Protein AF-F6ENW3-F1 (afdb_monomer_lite)

InterPro domains:
  IPR000792 Transcription regulator LuxR, C-terminal [PR00038] (127-141)
  IPR000792 Transcription regulator LuxR, C-terminal [PR00038] (141-157)
  IPR000792 Transcription regulator LuxR, C-terminal [PR00038] (157-169)
  IPR000792 Transcription regulator LuxR, C-terminal [PS00622] (141-168)
  IPR000792 Transcription regulator LuxR, C-terminal [SM00421] (124-186)
  IPR013249 RNA polymerase sigma factor 70, region 4 type 2 [PF08281] (126-168)
  IPR016032 Signal transduction response regulator, C-terminal effector [SSF46894] (118-169)
  IPR036388 Winged helix-like DNA-binding domain superfamily [G3DSA:1.10.10.10] (122-192)

Organism: Hoyosella subflava (strain DSM 45089 / JCM 17490 / NBRC 109087 / DQS3-9A1) (NCBI:txid443218)

Radius of gyration: 22.73 Å; chains: 1; bounding box: 49×65×61 Å

Foldseek 3Di:
DDDDPPPPQKAEEEEEEPPDPVLVVLCVLVVVLVHNYDYDDLPPPDDQHQEYEYEDPDDDVRLVSCVSVPDPDHAYEYEDDDDPSNCVSCVRYHYHHPPDDSVVVQVVVCVRRNRISGLPVLPLFDQDPLLLQLLLCVLVPDDLVVSCVVVVHDSVVSVVSPVVNCVRCVVSVQDCPDSVSSNVSCCVVVSDDDPVPPDPDDD

Sequence (203 aa):
MRLVEAAAVGKWIGIVGRGDFLDDALAALLRERGYRAAQVGAGNGSSTFDLVIYRTVGAGRDADRFRVLAPRDAPVVVLGARDPEMATAVPDAAWLHYAIDTKTVVSTVERLIGPADDGFARPAPQLSAREKDAVIAYTMGMTVREVAAELGVAPTTVSTHLDRARAKYISAGRAAEGKVGLLRCALEDGLIPCPCRNHWSSV

Secondary structure (DSSP, 8-state):
-PPP-----S-EEEEES-SSHHHHHHHHHHHHTT-EEEE--TT-TT---SEEEEEP-SSSSHHHHHHHH--SSS-EEEES---HHHHHH-TT-EEE-TT--HHHHHHHHHHHH-S-SSTTS-------HHHHHHHHHHHTT--HHHHHHHHTS-HHHHHHHHHHHHHHHHHTT----HHHHHHHHHHHTTSS--TTTSSSS--

Structure (mmCIF, N/CA/C/O backbone):
data_AF-F6ENW3-F1
#
_entry.id   AF-F6ENW3-F1
#
loop_
_atom_site.group_PDB
_atom_site.id
_atom_site.type_symbol
_atom_site.label_atom_id
_atom_site.label_alt_id
_atom_site.label_comp_id
_atom_site.label_asym_id
_atom_site.label_entity_id
_atom_site.label_seq_id
_atom_site.pdbx_PDB_ins_code
_atom_site.Cartn_x
_atom_site.Cartn_y
_atom_site.Cartn_z
_atom_site.occupancy
_atom_site.B_iso_or_equiv
_atom_site.auth_seq_id
_atom_site.auth_comp_id
_atom_site.auth_asym_id
_atom_site.auth_atom_id
_atom_site.pdbx_PDB_model_num
ATOM 1 N N . MET A 1 1 ? 5.581 -40.825 -1.499 1.00 32.16 1 MET A N 1
ATOM 2 C CA . MET A 1 1 ? 5.550 -39.575 -0.713 1.00 32.16 1 MET A CA 1
ATOM 3 C C . MET A 1 1 ? 6.250 -38.492 -1.533 1.00 32.16 1 MET A C 1
ATOM 5 O O . MET A 1 1 ? 7.457 -38.339 -1.425 1.00 32.16 1 MET A O 1
ATOM 9 N N . ARG A 1 2 ? 5.533 -37.861 -2.477 1.00 27.30 2 ARG A N 1
ATOM 10 C CA . ARG A 1 2 ? 6.066 -36.780 -3.326 1.00 27.30 2 ARG A CA 1
ATOM 11 C C . ARG A 1 2 ? 5.703 -35.456 -2.662 1.00 27.30 2 ARG A C 1
ATOM 13 O O . ARG A 1 2 ? 4.522 -35.191 -2.462 1.00 27.30 2 ARG A O 1
ATOM 20 N N . LEU A 1 3 ? 6.724 -34.698 -2.275 1.00 29.69 3 LEU A N 1
ATOM 21 C CA . LEU A 1 3 ? 6.595 -33.318 -1.823 1.00 29.69 3 LEU A CA 1
ATOM 22 C C . LEU A 1 3 ? 5.942 -32.510 -2.947 1.00 29.69 3 LEU A C 1
ATOM 24 O O . LEU A 1 3 ? 6.433 -32.506 -4.073 1.00 29.69 3 LEU A O 1
ATOM 28 N N . VAL A 1 4 ? 4.805 -31.897 -2.633 1.00 34.00 4 VAL A N 1
ATOM 29 C CA . VAL A 1 4 ? 4.150 -30.909 -3.484 1.00 34.00 4 VAL A CA 1
ATOM 30 C C . VAL A 1 4 ? 5.087 -29.709 -3.557 1.00 34.00 4 VAL A C 1
ATOM 32 O O . VAL A 1 4 ? 5.427 -29.114 -2.536 1.00 34.00 4 VAL A O 1
ATOM 35 N N . GLU A 1 5 ? 5.546 -29.422 -4.768 1.00 30.62 5 GLU A N 1
ATOM 36 C CA . GLU A 1 5 ? 6.309 -28.239 -5.145 1.00 30.62 5 GLU A CA 1
ATOM 37 C C . GLU A 1 5 ? 5.503 -27.000 -4.736 1.00 30.62 5 GLU A C 1
ATOM 39 O O . GLU A 1 5 ? 4.456 -26.694 -5.308 1.00 30.62 5 GLU A O 1
ATOM 44 N N . ALA A 1 6 ? 5.948 -26.322 -3.680 1.00 30.27 6 ALA A N 1
ATOM 45 C CA . ALA A 1 6 ? 5.424 -25.021 -3.312 1.00 30.27 6 ALA A CA 1
ATOM 46 C C . ALA A 1 6 ? 5.827 -24.039 -4.418 1.00 30.27 6 ALA A C 1
ATOM 48 O O . ALA A 1 6 ? 6.954 -23.544 -4.428 1.00 30.27 6 ALA A O 1
ATOM 49 N N . ALA A 1 7 ? 4.925 -23.803 -5.374 1.00 34.12 7 ALA A N 1
ATOM 50 C CA . ALA A 1 7 ? 5.052 -22.723 -6.342 1.00 34.12 7 ALA A CA 1
ATOM 51 C C . ALA A 1 7 ? 5.429 -21.443 -5.584 1.00 34.12 7 ALA A C 1
ATOM 53 O O . ALA A 1 7 ? 4.763 -21.060 -4.620 1.00 34.12 7 ALA A O 1
ATOM 54 N N . ALA A 1 8 ? 6.558 -20.847 -5.957 1.00 41.94 8 ALA A N 1
ATOM 55 C CA . ALA A 1 8 ? 7.145 -19.708 -5.274 1.00 41.94 8 ALA A CA 1
ATOM 56 C C . ALA A 1 8 ? 6.199 -18.499 -5.349 1.00 41.94 8 ALA A C 1
ATOM 58 O O . ALA A 1 8 ? 6.190 -17.773 -6.334 1.00 41.94 8 ALA A O 1
ATOM 59 N N . VAL A 1 9 ? 5.390 -18.291 -4.308 1.00 53.19 9 VAL A N 1
ATOM 60 C CA . VAL A 1 9 ? 4.469 -17.152 -4.220 1.00 53.19 9 VAL A CA 1
ATOM 61 C C . VAL A 1 9 ? 5.293 -15.867 -4.049 1.00 53.19 9 VAL A C 1
ATOM 63 O O . VAL A 1 9 ? 6.052 -15.722 -3.078 1.00 53.19 9 VAL A O 1
ATOM 66 N N . GLY A 1 10 ? 5.201 -14.966 -5.028 1.00 63.00 10 GLY A N 1
ATOM 67 C CA . GLY A 1 10 ? 5.836 -13.648 -5.017 1.00 63.00 10 GLY A CA 1
ATOM 68 C C . GLY A 1 10 ? 6.326 -13.207 -6.397 1.00 63.00 10 GLY A C 1
ATOM 69 O O . GLY A 1 10 ? 7.047 -13.953 -7.055 1.00 63.00 10 GLY A O 1
ATOM 70 N N . LYS A 1 11 ? 5.992 -11.971 -6.786 1.00 78.00 11 LYS A N 1
ATOM 71 C CA . LYS A 1 11 ? 6.385 -11.384 -8.076 1.00 78.00 11 LYS A CA 1
ATOM 72 C C . LYS A 1 11 ? 7.883 -11.085 -8.133 1.00 78.00 11 LYS A C 1
ATOM 74 O O . LYS A 1 11 ? 8.407 -10.357 -7.280 1.00 78.00 11 LYS A O 1
ATOM 79 N N . TRP A 1 12 ? 8.564 -11.629 -9.133 1.00 82.75 12 TRP A N 1
ATOM 80 C CA . TRP A 1 12 ? 9.990 -11.460 -9.380 1.00 82.75 12 TRP A CA 1
ATOM 81 C C . TRP A 1 12 ? 10.265 -10.298 -10.325 1.00 82.75 12 TRP A C 1
ATOM 83 O O . TRP A 1 12 ? 9.739 -10.235 -11.435 1.00 82.75 12 TRP A O 1
ATOM 93 N N . ILE A 1 13 ? 11.159 -9.406 -9.899 1.00 86.25 13 ILE A N 1
ATOM 94 C CA . ILE A 1 13 ? 11.631 -8.284 -10.706 1.00 86.25 13 ILE A CA 1
ATOM 95 C C . ILE A 1 13 ? 13.114 -8.465 -11.024 1.00 86.25 13 ILE A C 1
ATOM 97 O O . ILE A 1 13 ? 13.960 -8.525 -10.128 1.00 86.25 13 ILE A O 1
ATOM 101 N N . GLY A 1 14 ? 13.438 -8.520 -12.311 1.00 86.25 14 GLY A N 1
ATOM 102 C CA . GLY A 1 14 ? 14.816 -8.522 -12.789 1.00 86.25 14 GLY A CA 1
ATOM 103 C C . GLY A 1 14 ? 15.312 -7.097 -13.009 1.00 86.25 14 GLY A C 1
ATOM 104 O O . GLY A 1 14 ? 14.652 -6.318 -13.686 1.00 86.25 14 GLY A O 1
ATOM 105 N N . ILE A 1 15 ? 16.473 -6.740 -12.467 1.00 86.31 15 ILE A N 1
ATOM 106 C CA . ILE A 1 15 ? 17.117 -5.445 -12.723 1.00 86.31 15 ILE A CA 1
ATOM 107 C C . ILE A 1 15 ? 18.336 -5.675 -13.609 1.00 86.31 15 ILE A C 1
ATOM 109 O O . ILE A 1 15 ? 19.282 -6.359 -13.219 1.00 86.31 15 ILE A O 1
ATOM 113 N N . VAL A 1 16 ? 18.317 -5.093 -14.802 1.00 83.75 16 VAL A N 1
ATOM 114 C CA . VAL A 1 16 ? 19.412 -5.135 -15.769 1.00 83.75 16 VAL A CA 1
ATOM 115 C C . VAL A 1 16 ? 20.049 -3.752 -15.817 1.00 83.75 16 VAL A C 1
ATOM 117 O O . VAL A 1 16 ? 19.421 -2.790 -16.247 1.00 83.75 16 VAL A O 1
ATOM 120 N N . GLY A 1 17 ? 21.298 -3.645 -15.374 1.00 80.38 17 GLY A N 1
ATOM 121 C CA . GLY A 1 17 ? 22.019 -2.375 -15.302 1.00 80.38 17 GLY A CA 1
ATOM 122 C C . GLY A 1 17 ? 23.535 -2.569 -15.310 1.00 80.38 17 GLY A C 1
ATOM 123 O O . GLY A 1 17 ? 24.050 -3.533 -15.881 1.00 80.38 17 GLY A O 1
ATOM 124 N N . ARG A 1 18 ? 24.271 -1.645 -14.684 1.00 76.69 18 ARG A N 1
ATOM 125 C CA . ARG A 1 18 ? 25.737 -1.723 -14.539 1.00 76.69 18 ARG A CA 1
ATOM 126 C C . ARG A 1 18 ? 26.192 -2.609 -13.376 1.00 76.69 18 ARG A C 1
ATOM 128 O O . ARG A 1 18 ? 27.381 -2.906 -13.307 1.00 76.69 18 ARG A O 1
ATOM 135 N N . GLY A 1 19 ? 25.290 -3.001 -12.481 1.00 75.69 19 GLY A N 1
ATOM 136 C CA . GLY A 1 19 ? 25.642 -3.595 -11.194 1.00 75.69 19 GLY A CA 1
ATOM 137 C C . GLY A 1 19 ? 26.274 -2.578 -10.242 1.00 75.69 19 GLY A C 1
ATOM 138 O O . GLY A 1 19 ? 27.165 -2.926 -9.475 1.00 75.69 19 GLY A O 1
ATOM 139 N N . ASP A 1 20 ? 25.885 -1.304 -10.352 1.00 80.88 20 ASP A N 1
ATOM 140 C CA . ASP A 1 20 ? 26.372 -0.238 -9.470 1.00 80.88 20 ASP A CA 1
ATOM 141 C C . ASP A 1 20 ? 25.383 0.039 -8.323 1.00 80.88 20 ASP A C 1
ATOM 143 O O . ASP A 1 20 ? 24.307 -0.557 -8.236 1.00 80.88 20 ASP A O 1
ATOM 147 N N . PHE A 1 21 ? 25.738 0.987 -7.453 1.00 80.94 21 PHE A N 1
ATOM 148 C CA . PHE A 1 21 ? 24.923 1.381 -6.302 1.00 80.94 21 PHE A CA 1
ATOM 149 C C . PHE A 1 21 ? 23.458 1.703 -6.647 1.00 80.94 21 PHE A C 1
ATOM 151 O O . PHE A 1 21 ? 22.575 1.465 -5.827 1.00 80.94 21 PHE A O 1
ATOM 158 N N . LEU A 1 22 ? 23.168 2.237 -7.839 1.00 80.56 22 LEU A N 1
ATOM 159 C CA . LEU A 1 22 ? 21.796 2.586 -8.216 1.00 80.56 22 LEU A CA 1
ATOM 160 C C . LEU A 1 22 ? 20.949 1.341 -8.479 1.00 80.56 22 LEU A C 1
ATOM 162 O O . LEU A 1 22 ? 19.766 1.336 -8.148 1.00 80.56 22 LEU A O 1
ATOM 166 N N . ASP A 1 23 ? 21.548 0.284 -9.025 1.00 82.88 23 ASP A N 1
ATOM 167 C CA . ASP A 1 23 ? 20.858 -0.991 -9.224 1.00 82.88 23 ASP A CA 1
ATOM 168 C C . ASP A 1 23 ? 20.582 -1.677 -7.879 1.00 82.88 23 ASP A C 1
ATOM 170 O O . ASP A 1 23 ? 19.509 -2.247 -7.681 1.00 82.88 23 ASP A O 1
ATOM 174 N N . ASP A 1 24 ? 21.515 -1.571 -6.928 1.00 82.31 24 ASP A N 1
ATOM 175 C CA . ASP A 1 24 ? 21.327 -2.070 -5.561 1.00 82.31 24 ASP A CA 1
ATOM 176 C C . ASP A 1 24 ? 20.255 -1.284 -4.801 1.00 82.31 24 ASP A C 1
ATOM 178 O O . ASP A 1 24 ? 19.391 -1.879 -4.154 1.00 82.31 24 ASP A O 1
ATOM 182 N N . ALA A 1 25 ? 20.263 0.046 -4.912 1.00 83.12 25 ALA A N 1
ATOM 183 C CA . ALA A 1 25 ? 19.254 0.910 -4.311 1.00 83.12 25 ALA A CA 1
ATOM 184 C C . ALA A 1 25 ? 17.860 0.639 -4.894 1.00 83.12 25 ALA A C 1
ATOM 186 O O . ALA A 1 25 ? 16.877 0.577 -4.156 1.00 83.12 25 ALA A O 1
ATOM 187 N N . LEU A 1 26 ? 17.771 0.412 -6.206 1.00 86.50 26 LEU A N 1
ATOM 188 C CA . LEU A 1 26 ? 16.531 0.039 -6.877 1.00 86.50 26 LEU A CA 1
ATOM 189 C C . LEU A 1 26 ? 16.031 -1.340 -6.422 1.00 86.50 26 LEU A C 1
ATOM 191 O O . LEU A 1 26 ? 14.843 -1.506 -6.144 1.00 86.50 26 LEU A O 1
ATOM 195 N N . ALA A 1 27 ? 16.928 -2.321 -6.291 1.00 85.50 27 ALA A N 1
ATOM 196 C CA . ALA A 1 27 ? 16.580 -3.637 -5.763 1.00 85.50 27 ALA A CA 1
ATOM 197 C C . ALA A 1 27 ? 16.079 -3.544 -4.317 1.00 85.50 27 ALA A C 1
ATOM 199 O O . ALA A 1 27 ? 15.073 -4.162 -3.972 1.00 85.50 27 ALA A O 1
ATOM 200 N N . ALA A 1 28 ? 16.755 -2.758 -3.477 1.00 82.94 28 ALA A N 1
ATOM 201 C CA . ALA A 1 28 ? 16.371 -2.536 -2.088 1.00 82.94 28 ALA A CA 1
ATOM 202 C C . ALA A 1 28 ? 14.999 -1.861 -1.980 1.00 82.94 28 ALA A C 1
ATOM 204 O O . ALA A 1 28 ? 14.152 -2.339 -1.230 1.00 82.94 28 ALA A O 1
ATOM 205 N N . LEU A 1 29 ? 14.749 -0.828 -2.788 1.00 85.06 29 LEU A N 1
ATOM 206 C CA . LEU A 1 29 ? 13.461 -0.143 -2.854 1.00 85.06 29 LEU A CA 1
ATOM 207 C C . LEU A 1 29 ? 12.317 -1.108 -3.174 1.00 85.06 29 LEU A C 1
ATOM 209 O O . LEU A 1 29 ? 11.281 -1.103 -2.516 1.00 85.06 29 LEU A O 1
ATOM 213 N N . LEU A 1 30 ? 12.485 -1.939 -4.199 1.00 85.94 30 LEU A N 1
ATOM 214 C CA . LEU A 1 30 ? 11.434 -2.860 -4.624 1.00 85.94 30 LEU A CA 1
ATOM 215 C C . LEU A 1 30 ? 11.213 -3.974 -3.597 1.00 85.94 30 LEU A C 1
ATOM 217 O O . LEU A 1 30 ? 10.073 -4.363 -3.362 1.00 85.94 30 LEU A O 1
ATOM 221 N N . ARG A 1 31 ? 12.273 -4.427 -2.919 1.00 82.44 31 ARG A N 1
ATOM 222 C CA . ARG A 1 31 ? 12.164 -5.365 -1.789 1.00 82.44 31 ARG A CA 1
ATOM 223 C C . ARG A 1 31 ? 11.481 -4.751 -0.573 1.00 82.44 31 ARG A C 1
ATOM 225 O O . ARG A 1 31 ? 10.755 -5.456 0.117 1.00 82.44 31 ARG A O 1
ATOM 232 N N . GLU A 1 32 ? 11.670 -3.458 -0.313 1.00 79.00 32 GLU A N 1
ATOM 233 C CA . GLU A 1 32 ? 10.931 -2.734 0.731 1.00 79.00 32 GLU A CA 1
ATOM 234 C C . GLU A 1 32 ? 9.426 -2.690 0.421 1.00 79.00 32 GLU A C 1
ATOM 236 O O . GLU A 1 32 ? 8.597 -2.735 1.326 1.00 79.00 32 GLU A O 1
ATOM 241 N N . ARG A 1 33 ? 9.069 -2.682 -0.867 1.00 76.88 33 ARG A N 1
ATOM 242 C CA . ARG A 1 33 ? 7.693 -2.834 -1.370 1.00 76.88 33 ARG A CA 1
ATOM 243 C C . ARG A 1 33 ? 7.267 -4.299 -1.557 1.00 76.88 33 ARG A C 1
ATOM 245 O O . ARG A 1 33 ? 6.294 -4.539 -2.253 1.00 76.88 33 ARG A O 1
ATOM 252 N N . GLY A 1 34 ? 8.058 -5.228 -1.012 1.00 75.25 34 GLY A N 1
ATOM 253 C CA . GLY A 1 34 ? 7.897 -6.686 -0.996 1.00 75.25 34 GLY A CA 1
ATOM 254 C C . GLY A 1 34 ? 7.939 -7.415 -2.338 1.00 75.25 34 GLY A C 1
ATOM 255 O O . GLY A 1 34 ? 7.697 -8.622 -2.394 1.00 75.25 34 GLY A O 1
ATOM 256 N N . TYR A 1 35 ? 8.366 -6.757 -3.414 1.00 81.75 35 TYR A N 1
ATOM 257 C CA . TYR A 1 35 ? 8.740 -7.461 -4.638 1.00 81.75 35 TYR A CA 1
ATOM 258 C C . TYR A 1 35 ? 10.042 -8.248 -4.445 1.00 81.75 35 TYR A C 1
ATOM 260 O O . TYR A 1 35 ? 10.973 -7.820 -3.755 1.00 81.75 35 TYR A O 1
ATOM 268 N N . ARG A 1 36 ? 10.174 -9.384 -5.135 1.00 82.75 36 ARG A N 1
ATOM 269 C CA . ARG A 1 36 ? 11.434 -10.135 -5.186 1.00 82.75 36 ARG A CA 1
ATOM 270 C C . ARG A 1 36 ? 12.328 -9.560 -6.279 1.00 82.75 36 ARG A C 1
ATOM 272 O O . ARG A 1 36 ? 12.343 -10.054 -7.400 1.00 82.75 36 ARG A O 1
ATOM 279 N N . ALA A 1 37 ? 13.062 -8.497 -5.961 1.00 85.75 37 ALA A N 1
ATOM 280 C CA . ALA A 1 37 ? 13.949 -7.843 -6.922 1.00 85.75 37 ALA A CA 1
ATOM 281 C C . ALA A 1 37 ? 15.392 -8.370 -6.849 1.00 85.75 37 ALA A C 1
ATOM 283 O O . ALA A 1 37 ? 15.950 -8.503 -5.755 1.00 85.75 37 ALA A O 1
ATOM 284 N N . ALA A 1 38 ? 16.028 -8.641 -7.989 1.00 82.62 38 ALA A N 1
ATOM 285 C CA . ALA A 1 38 ? 17.435 -9.042 -8.062 1.00 82.62 38 ALA A CA 1
ATOM 286 C C . ALA A 1 38 ? 18.113 -8.533 -9.340 1.00 82.62 38 ALA A C 1
ATOM 288 O O . ALA A 1 38 ? 17.470 -8.388 -10.378 1.00 82.62 38 ALA A O 1
ATOM 289 N N . GLN A 1 39 ? 19.424 -8.294 -9.265 1.00 79.12 39 GLN A N 1
ATOM 290 C CA . GLN A 1 39 ? 20.217 -7.981 -10.450 1.00 79.12 39 GLN A CA 1
ATOM 291 C C . GLN A 1 39 ? 20.334 -9.209 -11.359 1.00 79.12 39 GLN A C 1
ATOM 293 O O . GLN A 1 39 ? 20.576 -10.326 -10.893 1.00 79.12 39 GLN A O 1
ATOM 298 N N . VAL A 1 40 ? 20.193 -8.991 -12.663 1.00 76.50 40 VAL A N 1
ATOM 299 C CA . VAL A 1 40 ? 20.294 -10.030 -13.688 1.00 76.50 40 VAL A CA 1
ATOM 300 C C . VAL A 1 40 ? 21.609 -9.855 -14.439 1.00 76.50 40 VAL A C 1
ATOM 302 O O . VAL A 1 40 ? 21.803 -8.889 -15.175 1.00 76.50 40 VAL A O 1
ATOM 305 N N . GLY A 1 41 ? 22.530 -10.799 -14.239 1.00 63.69 41 GLY A N 1
ATOM 306 C CA . GLY A 1 41 ? 23.758 -10.908 -15.026 1.00 63.69 41 GLY A CA 1
ATOM 307 C C . GLY A 1 41 ? 23.546 -11.702 -16.319 1.00 63.69 41 GLY A C 1
ATOM 308 O O . GLY A 1 41 ? 22.620 -12.505 -16.414 1.00 63.69 41 GLY A O 1
ATOM 309 N N . ALA A 1 42 ? 24.463 -11.544 -17.280 1.00 49.81 42 ALA A N 1
ATOM 310 C CA . ALA A 1 42 ? 24.483 -12.200 -18.602 1.00 49.81 42 ALA A CA 1
ATOM 311 C C . ALA A 1 42 ? 24.572 -13.748 -18.600 1.00 49.81 42 ALA A C 1
ATOM 313 O O . ALA A 1 42 ? 24.831 -14.343 -19.640 1.00 49.81 42 ALA A O 1
ATOM 314 N N . GLY A 1 43 ? 24.364 -14.408 -17.458 1.00 43.00 43 GLY A N 1
ATOM 315 C CA . GLY A 1 43 ? 24.437 -15.864 -17.305 1.00 43.00 43 GLY A CA 1
ATOM 316 C C . GLY A 1 43 ? 23.280 -16.505 -16.533 1.00 43.00 43 GLY A C 1
ATOM 317 O O . GLY A 1 43 ? 23.236 -17.727 -16.444 1.00 43.00 43 GLY A O 1
ATOM 318 N N . ASN A 1 44 ? 22.322 -15.733 -16.004 1.00 47.09 44 ASN A N 1
ATOM 319 C CA . ASN A 1 44 ? 21.198 -16.283 -15.233 1.00 47.09 44 ASN A CA 1
ATOM 320 C C . ASN A 1 44 ? 19.950 -16.429 -16.115 1.00 47.09 44 ASN A C 1
ATOM 322 O O . ASN A 1 44 ? 18.950 -15.740 -15.936 1.00 47.09 44 ASN A O 1
ATOM 326 N N . GLY A 1 45 ? 20.028 -17.320 -17.102 1.00 44.12 45 GLY A N 1
ATOM 327 C CA . GLY A 1 45 ? 19.003 -17.521 -18.131 1.00 44.12 45 GLY A CA 1
ATOM 328 C C . GLY A 1 45 ? 17.793 -18.378 -17.738 1.00 44.12 45 GLY A C 1
ATOM 329 O O . GLY A 1 45 ? 17.280 -19.077 -18.602 1.00 44.12 45 GLY A O 1
ATOM 330 N N . SER A 1 46 ? 17.332 -18.395 -16.481 1.00 43.44 46 SER A N 1
ATOM 331 C CA . SER A 1 46 ? 16.176 -19.247 -16.121 1.00 43.44 46 SER A CA 1
ATOM 332 C C . SER A 1 46 ? 15.345 -18.778 -14.921 1.00 43.44 46 SER A C 1
ATOM 334 O O . SER A 1 46 ? 14.725 -19.598 -14.244 1.00 43.44 46 SER A O 1
ATOM 336 N N . SER A 1 47 ? 15.298 -17.477 -14.644 1.00 53.09 47 SER A N 1
ATOM 337 C CA . SER A 1 47 ? 14.301 -16.940 -13.713 1.00 53.09 47 SER A CA 1
ATOM 338 C C . SER A 1 47 ? 13.162 -16.346 -14.533 1.00 53.09 47 SER A C 1
ATOM 340 O O . SER A 1 47 ? 13.373 -15.376 -15.257 1.00 53.09 47 SER A O 1
ATOM 342 N N . THR A 1 48 ? 11.968 -16.931 -14.461 1.00 64.94 48 THR A N 1
ATOM 343 C CA . THR A 1 48 ? 10.757 -16.307 -15.003 1.00 64.94 48 THR A CA 1
ATOM 344 C C . THR A 1 48 ? 10.520 -15.023 -14.211 1.00 64.94 48 THR A C 1
ATOM 346 O O . THR A 1 48 ? 10.214 -15.082 -13.022 1.00 64.94 48 THR A O 1
ATOM 349 N N . PHE A 1 49 ? 10.768 -13.867 -14.825 1.00 74.56 49 PHE A N 1
ATOM 350 C CA . PHE A 1 49 ? 10.512 -12.569 -14.206 1.00 74.56 49 PHE A CA 1
ATOM 351 C C . PHE A 1 49 ? 9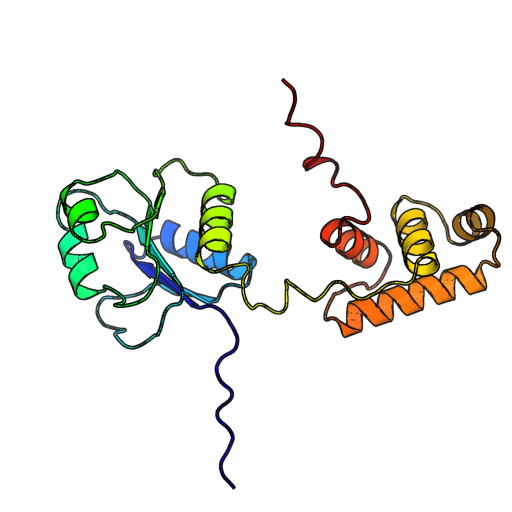.105 -12.107 -14.567 1.00 74.56 49 PHE A C 1
ATOM 353 O O . PHE A 1 49 ? 8.707 -12.212 -15.723 1.00 74.56 49 PHE A O 1
ATOM 360 N N . ASP A 1 50 ? 8.389 -11.546 -13.598 1.00 75.25 50 ASP A N 1
ATOM 361 C CA . ASP A 1 50 ? 7.104 -10.887 -13.831 1.00 75.25 50 ASP A CA 1
ATOM 362 C C . ASP A 1 50 ? 7.303 -9.487 -14.418 1.00 75.25 50 ASP A C 1
ATOM 364 O O . ASP A 1 50 ? 6.441 -8.984 -15.126 1.00 75.25 50 ASP A O 1
ATOM 368 N N . LEU A 1 51 ? 8.445 -8.847 -14.143 1.00 83.56 51 LEU A N 1
ATOM 369 C CA . LEU A 1 51 ? 8.827 -7.559 -14.721 1.00 83.56 51 LEU A CA 1
ATOM 370 C C . LEU A 1 51 ? 10.344 -7.433 -14.802 1.00 83.56 51 LEU A C 1
ATOM 372 O O . LEU A 1 51 ? 11.068 -7.914 -13.928 1.00 83.56 51 LEU A O 1
ATOM 376 N N . VAL A 1 52 ? 10.834 -6.730 -15.820 1.00 85.75 52 VAL A N 1
ATOM 377 C CA . VAL A 1 52 ? 12.252 -6.375 -15.917 1.00 85.75 52 VAL A CA 1
ATOM 378 C C . VAL A 1 52 ? 12.440 -4.874 -16.005 1.00 85.75 52 VAL A C 1
ATOM 380 O O . VAL A 1 52 ? 11.830 -4.199 -16.827 1.00 85.75 52 VAL A O 1
ATOM 383 N N . ILE A 1 53 ? 13.319 -4.351 -15.156 1.00 87.06 53 ILE A N 1
ATOM 384 C CA . ILE A 1 53 ? 13.762 -2.966 -15.201 1.00 87.06 53 ILE A CA 1
ATOM 385 C C . ILE A 1 53 ? 15.134 -2.923 -15.856 1.00 87.06 53 ILE A C 1
ATOM 387 O O . ILE A 1 53 ? 16.108 -3.438 -15.313 1.00 87.06 53 ILE A O 1
ATOM 391 N N . TYR A 1 54 ? 15.210 -2.289 -17.017 1.00 86.12 54 TYR A N 1
ATOM 392 C CA . TYR A 1 54 ? 16.444 -2.053 -17.745 1.00 86.12 54 TYR A CA 1
ATOM 393 C C . TYR A 1 54 ? 16.916 -0.619 -17.513 1.00 86.12 54 TYR A C 1
ATOM 395 O O . TYR A 1 54 ? 16.237 0.332 -17.897 1.00 86.12 54 TYR A O 1
ATOM 403 N N . ARG A 1 55 ? 18.089 -0.429 -16.916 1.00 85.00 55 ARG A N 1
ATOM 404 C CA . ARG A 1 55 ? 18.710 0.889 -16.779 1.00 85.00 55 ARG A CA 1
ATOM 405 C C . ARG A 1 55 ? 19.669 1.129 -17.937 1.00 85.00 55 ARG A C 1
ATOM 407 O O . ARG A 1 55 ? 20.667 0.425 -18.077 1.00 85.00 55 ARG A O 1
ATOM 414 N N . THR A 1 56 ? 19.374 2.141 -18.754 1.00 76.81 56 THR A N 1
ATOM 415 C CA . THR A 1 56 ? 20.209 2.474 -19.913 1.00 76.81 56 THR A CA 1
ATOM 416 C C . THR A 1 56 ? 21.552 3.003 -19.456 1.00 76.81 56 THR A C 1
ATOM 418 O O . THR A 1 56 ? 21.644 3.846 -18.559 1.00 76.81 56 THR A O 1
ATOM 421 N N . VAL A 1 57 ? 22.589 2.537 -20.125 1.00 68.69 57 VAL A N 1
ATOM 422 C CA . VAL A 1 57 ? 23.977 2.825 -19.809 1.00 68.69 57 VAL A CA 1
ATOM 423 C C . VAL A 1 57 ? 24.510 3.956 -20.697 1.00 68.69 57 VAL A C 1
ATOM 425 O O . VAL A 1 57 ? 25.495 4.603 -20.328 1.00 68.69 57 VAL A O 1
ATOM 428 N N . GLY A 1 58 ? 23.827 4.229 -21.814 1.00 60.19 58 GLY A N 1
ATOM 429 C CA . GLY A 1 58 ? 24.177 5.238 -22.805 1.00 60.19 58 GLY A CA 1
ATOM 430 C C . GLY A 1 58 ? 25.164 4.708 -23.850 1.00 60.19 58 GLY A C 1
ATOM 431 O O . GLY A 1 58 ? 26.143 4.038 -23.513 1.00 60.19 58 GLY A O 1
ATOM 432 N N . ALA A 1 59 ? 24.903 5.077 -25.111 1.00 52.88 59 ALA A N 1
ATOM 433 C CA . ALA A 1 59 ? 25.658 4.784 -26.336 1.00 52.88 59 ALA A CA 1
ATOM 434 C C . ALA A 1 59 ? 25.615 3.320 -26.827 1.00 52.88 59 ALA A C 1
ATOM 436 O O . ALA A 1 59 ? 26.563 2.562 -26.610 1.00 52.88 59 ALA A O 1
ATOM 437 N N . GLY A 1 60 ? 24.529 2.946 -27.524 1.00 56.50 60 GLY A N 1
ATOM 438 C CA . GLY A 1 60 ? 24.467 1.878 -28.548 1.00 56.50 60 GLY A CA 1
ATOM 439 C C . GLY A 1 60 ? 24.721 0.430 -28.104 1.00 56.50 60 GLY A C 1
ATOM 440 O O . GLY A 1 60 ? 24.488 -0.504 -28.857 1.00 56.50 60 GLY A O 1
ATOM 441 N N . ARG A 1 61 ? 25.186 0.200 -26.873 1.00 61.50 61 ARG A N 1
ATOM 442 C CA . ARG A 1 61 ? 25.426 -1.143 -26.311 1.00 61.50 61 ARG A CA 1
ATOM 443 C C . ARG A 1 61 ? 24.229 -1.696 -25.545 1.00 61.50 61 ARG A C 1
ATOM 445 O O . ARG A 1 61 ? 24.280 -2.829 -25.076 1.00 61.50 61 ARG A O 1
ATOM 452 N N . ASP A 1 62 ? 23.180 -0.895 -25.392 1.00 65.56 62 ASP A N 1
ATOM 453 C CA . ASP A 1 62 ? 22.022 -1.242 -24.576 1.00 65.56 62 ASP A CA 1
ATOM 454 C C . ASP A 1 62 ? 21.079 -2.220 -25.290 1.00 65.56 62 ASP A C 1
ATOM 456 O O . ASP A 1 62 ? 20.632 -3.193 -24.686 1.00 65.56 62 ASP A O 1
ATOM 460 N N . ALA A 1 63 ? 20.865 -2.039 -26.597 1.00 61.16 63 ALA A N 1
ATOM 461 C CA . ALA A 1 63 ? 19.997 -2.911 -27.387 1.00 61.16 63 ALA A CA 1
ATOM 462 C C . ALA A 1 63 ? 20.539 -4.349 -27.490 1.00 61.16 63 ALA A C 1
ATOM 464 O O . ALA A 1 63 ? 19.781 -5.308 -27.352 1.00 61.16 63 ALA A O 1
ATOM 465 N N . ASP A 1 64 ? 21.851 -4.521 -27.675 1.00 66.31 64 ASP A N 1
ATOM 466 C CA . ASP A 1 64 ? 22.460 -5.854 -27.764 1.00 66.31 64 ASP A CA 1
ATOM 467 C C . ASP A 1 64 ? 22.482 -6.573 -26.412 1.00 66.31 64 ASP A C 1
ATOM 469 O O . ASP A 1 64 ? 22.184 -7.766 -26.339 1.00 66.31 64 ASP A O 1
ATOM 473 N N . ARG A 1 65 ? 22.749 -5.849 -25.315 1.00 66.00 65 ARG A N 1
ATOM 474 C CA . ARG A 1 65 ? 22.654 -6.411 -23.957 1.00 66.00 65 ARG A CA 1
ATOM 475 C C . ARG A 1 65 ? 21.224 -6.796 -23.614 1.00 66.00 65 ARG A C 1
ATOM 477 O O . ARG A 1 65 ? 21.023 -7.855 -23.027 1.00 66.00 65 ARG A O 1
ATOM 484 N N . PHE A 1 66 ? 20.248 -5.982 -24.014 1.00 65.88 66 PHE A N 1
ATOM 485 C CA . PHE A 1 66 ? 18.843 -6.331 -23.870 1.00 65.88 66 PHE A CA 1
ATOM 486 C C . PHE A 1 66 ? 18.502 -7.595 -24.657 1.00 65.88 66 PHE A C 1
ATOM 488 O O . PHE A 1 66 ? 17.964 -8.516 -24.068 1.00 65.88 66 PHE A O 1
ATOM 495 N N . ARG A 1 67 ? 18.865 -7.706 -25.942 1.00 65.81 67 ARG A N 1
ATOM 496 C CA . ARG A 1 67 ? 18.568 -8.900 -26.762 1.00 65.81 67 ARG A CA 1
ATOM 497 C C . ARG A 1 67 ? 19.116 -10.197 -26.166 1.00 65.81 67 ARG A C 1
ATOM 499 O O . ARG A 1 67 ? 18.469 -11.232 -26.281 1.00 65.81 67 ARG A O 1
ATOM 506 N N . VAL A 1 68 ? 20.285 -10.140 -25.528 1.00 60.75 68 VAL A N 1
ATOM 507 C CA . VAL A 1 68 ? 20.899 -11.289 -24.840 1.00 60.75 68 VAL A CA 1
ATOM 508 C C . VAL A 1 68 ? 20.165 -11.641 -23.539 1.00 60.75 68 VAL A C 1
ATOM 510 O O . VAL A 1 68 ? 20.108 -12.807 -23.163 1.00 60.75 68 VAL A O 1
ATOM 513 N N . LEU A 1 69 ? 19.601 -10.644 -22.856 1.00 59.81 69 LEU A N 1
ATOM 514 C CA . LEU A 1 69 ? 18.954 -10.770 -21.545 1.00 59.81 69 LEU A CA 1
ATOM 515 C C . LEU A 1 69 ? 17.418 -10.775 -21.606 1.00 59.81 69 LEU A C 1
ATOM 517 O O . LEU A 1 69 ? 16.776 -10.866 -20.561 1.00 59.81 69 LEU A O 1
ATOM 521 N N . ALA A 1 70 ? 16.839 -10.637 -22.800 1.00 56.53 70 ALA A N 1
ATOM 522 C CA . ALA A 1 70 ? 15.430 -10.340 -23.003 1.00 56.53 70 ALA A CA 1
ATOM 523 C C . ALA A 1 70 ? 14.548 -11.460 -22.430 1.00 56.53 70 ALA A C 1
ATOM 525 O O . ALA A 1 70 ? 14.583 -12.590 -22.931 1.00 56.53 70 ALA A O 1
ATOM 526 N N . PRO A 1 71 ? 13.709 -11.163 -21.425 1.00 60.00 71 PRO A N 1
ATOM 527 C CA . PRO A 1 71 ? 12.612 -12.045 -21.065 1.00 60.00 71 PRO A CA 1
ATOM 528 C C . PRO A 1 71 ? 11.625 -12.050 -22.229 1.00 60.00 71 PRO A C 1
ATOM 530 O O . PRO A 1 71 ? 11.262 -10.988 -22.731 1.00 60.00 71 PRO A O 1
ATOM 533 N N . ARG A 1 72 ? 11.190 -13.230 -22.672 1.00 55.91 72 ARG A N 1
ATOM 534 C CA . ARG A 1 72 ? 10.304 -13.334 -23.841 1.00 55.91 72 ARG A CA 1
ATOM 535 C C . ARG A 1 72 ? 8.872 -12.858 -23.575 1.00 55.91 72 ARG A C 1
ATOM 537 O O . ARG A 1 72 ? 8.224 -12.441 -24.524 1.00 55.91 72 ARG A O 1
ATOM 544 N N . ASP A 1 73 ? 8.435 -12.849 -22.314 1.00 67.19 73 ASP A N 1
ATOM 545 C CA . ASP A 1 73 ? 7.020 -12.654 -21.961 1.00 67.19 73 ASP A CA 1
ATOM 546 C C . ASP A 1 73 ? 6.775 -11.630 -20.831 1.00 67.19 73 ASP A C 1
ATOM 548 O O . ASP A 1 73 ? 5.643 -11.479 -20.376 1.00 67.19 73 ASP A O 1
ATOM 552 N N . ALA A 1 74 ? 7.809 -10.922 -20.354 1.00 72.12 74 ALA A N 1
ATOM 553 C CA . ALA A 1 74 ? 7.679 -10.003 -19.217 1.00 72.12 74 ALA A CA 1
ATOM 554 C C . ALA A 1 74 ? 7.611 -8.527 -19.658 1.00 72.12 74 ALA A C 1
ATOM 556 O O . ALA A 1 74 ? 8.397 -8.119 -20.520 1.00 72.12 74 ALA A O 1
ATOM 557 N N . PRO A 1 75 ? 6.754 -7.687 -19.042 1.00 80.62 75 PRO A N 1
ATOM 558 C CA . PRO A 1 75 ? 6.786 -6.243 -19.236 1.00 80.62 75 PRO A CA 1
ATOM 559 C C . PRO A 1 75 ? 8.156 -5.658 -18.872 1.00 80.62 75 PRO A C 1
ATOM 561 O O . PRO A 1 75 ? 8.766 -6.009 -17.856 1.00 80.62 75 PRO A O 1
ATOM 564 N N . VAL A 1 76 ? 8.617 -4.718 -19.699 1.00 83.88 76 VAL A N 1
ATOM 565 C CA . VAL A 1 76 ? 9.921 -4.066 -19.548 1.00 83.88 76 VAL A CA 1
ATOM 566 C C . VAL A 1 76 ? 9.735 -2.595 -19.199 1.00 83.88 76 VAL A C 1
ATOM 568 O O . VAL A 1 76 ? 9.011 -1.861 -19.871 1.00 83.88 76 VAL A O 1
ATOM 571 N N . VAL A 1 77 ? 10.430 -2.143 -18.161 1.00 86.88 77 VAL A N 1
ATOM 572 C CA . VAL A 1 77 ? 10.554 -0.732 -17.791 1.00 86.88 77 VAL A CA 1
ATOM 573 C C . VAL A 1 77 ? 11.963 -0.278 -18.132 1.00 86.88 77 VAL A C 1
ATOM 575 O O . VAL A 1 77 ? 12.926 -0.861 -17.646 1.00 86.88 77 VAL A O 1
ATOM 578 N N . VAL A 1 78 ? 12.105 0.771 -18.935 1.00 86.50 78 VAL A N 1
ATOM 579 C CA . VAL A 1 78 ? 13.414 1.330 -19.283 1.00 86.50 78 VAL A CA 1
ATOM 580 C C . VAL A 1 78 ? 13.648 2.616 -18.497 1.00 86.50 78 VAL A C 1
ATOM 582 O O . VAL A 1 78 ? 12.932 3.597 -18.686 1.00 86.50 78 VAL A O 1
ATOM 585 N N . LEU A 1 79 ? 14.662 2.612 -17.628 1.00 85.88 79 LEU A N 1
ATOM 586 C CA . LEU A 1 79 ? 15.143 3.778 -16.890 1.00 85.88 79 LEU A CA 1
ATOM 587 C C . LEU A 1 79 ? 16.278 4.455 -17.668 1.00 85.88 79 LEU A C 1
ATOM 589 O O . LEU A 1 79 ? 17.404 3.954 -17.690 1.00 85.88 79 LEU A O 1
ATOM 593 N N . GLY A 1 80 ? 16.006 5.606 -18.275 1.00 79.19 80 GLY A N 1
ATOM 594 C CA . GLY A 1 80 ? 17.024 6.431 -18.914 1.00 79.19 80 GLY A CA 1
ATOM 595 C C . GLY A 1 80 ? 16.534 7.267 -20.091 1.00 79.19 80 GLY A C 1
ATOM 596 O O . GLY A 1 80 ? 15.349 7.574 -20.224 1.00 79.19 80 GLY A O 1
ATOM 597 N N . ALA A 1 81 ? 17.478 7.707 -20.923 1.00 73.06 81 ALA A N 1
ATOM 598 C CA . ALA A 1 81 ? 17.158 8.462 -22.129 1.00 73.06 81 ALA A CA 1
ATOM 599 C C . ALA A 1 81 ? 16.534 7.535 -23.181 1.00 73.06 81 ALA A C 1
ATOM 601 O O . ALA A 1 81 ? 16.946 6.386 -23.334 1.00 73.06 81 ALA A O 1
ATOM 602 N N . ARG A 1 82 ? 15.538 8.042 -23.913 1.00 74.44 82 ARG A N 1
ATOM 603 C CA . ARG A 1 82 ? 14.874 7.273 -24.965 1.00 74.44 82 ARG A CA 1
ATOM 604 C C . ARG A 1 82 ? 15.787 7.162 -26.186 1.00 74.44 82 ARG A C 1
ATOM 606 O O . ARG A 1 82 ? 15.874 8.098 -26.975 1.00 74.44 82 ARG A O 1
ATOM 613 N N . ASP A 1 83 ? 16.458 6.024 -26.313 1.00 75.00 83 ASP A N 1
ATOM 614 C CA . ASP A 1 83 ? 17.303 5.673 -27.456 1.00 75.00 83 ASP A CA 1
ATOM 615 C C . ASP A 1 83 ? 16.452 5.001 -28.558 1.00 75.00 83 ASP A C 1
ATOM 617 O O . ASP A 1 83 ? 15.750 4.028 -28.256 1.00 75.00 83 ASP A O 1
ATOM 621 N N . PRO A 1 84 ? 16.476 5.487 -29.817 1.00 74.50 84 PRO A N 1
ATOM 622 C CA . PRO A 1 84 ? 15.763 4.873 -30.939 1.00 74.50 84 PRO A CA 1
ATOM 623 C C . PRO A 1 84 ? 16.061 3.382 -31.148 1.00 74.50 84 PRO A C 1
ATOM 625 O O . PRO A 1 84 ? 15.150 2.622 -31.489 1.00 74.50 84 PRO A O 1
ATOM 628 N N . GLU A 1 85 ? 17.301 2.936 -30.926 1.00 73.38 85 GLU A N 1
ATOM 629 C CA . GLU A 1 85 ? 17.674 1.526 -31.110 1.00 73.38 85 GLU A CA 1
ATOM 630 C C . GLU A 1 85 ? 16.997 0.634 -30.067 1.00 73.38 85 GLU A C 1
ATOM 632 O O . GLU A 1 85 ? 16.422 -0.407 -30.392 1.00 73.38 85 GLU A O 1
ATOM 637 N N . MET A 1 86 ? 16.987 1.083 -28.814 1.00 71.50 86 MET A N 1
ATOM 638 C CA . MET A 1 86 ? 16.347 0.378 -27.707 1.00 71.50 86 MET A CA 1
ATOM 639 C C . MET A 1 86 ? 14.812 0.454 -27.790 1.00 71.50 86 MET A C 1
ATOM 641 O O . MET A 1 86 ? 14.130 -0.523 -27.491 1.00 71.50 86 MET A O 1
ATOM 645 N N . ALA A 1 87 ? 14.255 1.569 -28.274 1.00 75.00 87 ALA A N 1
ATOM 646 C CA . ALA A 1 87 ? 12.824 1.698 -28.566 1.00 75.00 87 ALA A CA 1
ATOM 647 C C . ALA A 1 87 ? 12.359 0.757 -29.683 1.00 75.00 87 ALA A C 1
ATOM 649 O O . ALA A 1 87 ? 11.224 0.292 -29.652 1.00 75.00 87 ALA A O 1
ATOM 650 N N . THR A 1 88 ? 13.238 0.444 -30.635 1.00 77.31 88 THR A N 1
ATOM 651 C CA . THR A 1 88 ? 12.963 -0.558 -31.674 1.00 77.31 88 THR A CA 1
ATOM 652 C C . THR A 1 88 ? 13.100 -1.980 -31.128 1.00 77.31 88 THR A C 1
ATOM 654 O O . THR A 1 88 ? 12.341 -2.863 -31.514 1.00 77.31 88 THR A O 1
ATOM 657 N N . ALA A 1 89 ? 14.051 -2.214 -30.218 1.00 72.19 89 ALA A N 1
ATOM 658 C CA . ALA A 1 89 ? 14.247 -3.517 -29.587 1.00 72.19 89 ALA A CA 1
ATOM 659 C C . ALA A 1 89 ? 13.104 -3.896 -28.628 1.00 72.19 89 ALA A C 1
ATOM 661 O O . ALA A 1 89 ? 12.805 -5.081 -28.494 1.00 72.19 89 ALA A O 1
ATOM 662 N N . VAL A 1 90 ? 12.476 -2.908 -27.975 1.00 72.56 90 VAL A N 1
ATOM 663 C CA . VAL A 1 90 ? 11.398 -3.111 -26.993 1.00 72.56 90 VAL A CA 1
ATOM 664 C C . VAL A 1 90 ? 10.277 -2.086 -27.210 1.00 72.56 90 VAL A C 1
ATOM 666 O O . VAL A 1 90 ? 10.195 -1.088 -26.486 1.00 72.56 90 VAL A O 1
ATOM 669 N N . PRO A 1 91 ? 9.409 -2.292 -28.215 1.00 71.88 91 PRO A N 1
ATOM 670 C CA . PRO A 1 91 ? 8.386 -1.309 -28.571 1.00 71.88 91 PRO A CA 1
ATOM 671 C C . PRO A 1 91 ? 7.378 -1.064 -27.439 1.00 71.88 91 PRO A C 1
ATOM 673 O O . PRO A 1 91 ? 6.956 0.074 -27.237 1.00 71.88 91 PRO A O 1
ATOM 676 N N . ASP A 1 92 ? 7.071 -2.098 -26.651 1.00 76.56 92 ASP A N 1
ATOM 677 C CA . ASP A 1 92 ? 6.089 -2.052 -25.558 1.00 76.56 92 ASP A CA 1
ATOM 678 C C . ASP A 1 92 ? 6.687 -1.629 -24.203 1.00 76.56 92 ASP A C 1
ATOM 680 O O . ASP A 1 92 ? 6.033 -1.726 -23.161 1.00 76.56 92 ASP A O 1
ATOM 684 N N . ALA A 1 93 ? 7.940 -1.163 -24.183 1.00 79.94 93 ALA A N 1
ATOM 685 C CA . ALA A 1 93 ? 8.584 -0.752 -22.943 1.00 79.94 93 ALA A CA 1
ATOM 686 C C . ALA A 1 93 ? 7.938 0.504 -22.335 1.00 79.94 93 ALA A C 1
ATOM 688 O O . ALA A 1 93 ? 7.667 1.497 -23.017 1.00 79.94 93 ALA A O 1
ATOM 689 N N . ALA A 1 94 ? 7.788 0.508 -21.011 1.00 83.94 94 ALA A N 1
ATOM 690 C CA . ALA A 1 94 ? 7.466 1.713 -20.258 1.00 83.94 94 ALA A CA 1
ATOM 691 C C . ALA A 1 94 ? 8.739 2.547 -20.049 1.00 83.94 94 ALA A C 1
ATOM 693 O O . ALA A 1 94 ? 9.657 2.131 -19.345 1.00 83.94 94 ALA A O 1
ATOM 694 N N . TRP A 1 95 ? 8.791 3.734 -20.653 1.00 83.19 95 TRP A N 1
ATOM 695 C CA . TRP A 1 95 ? 9.958 4.617 -20.601 1.00 83.19 95 TRP A CA 1
ATOM 696 C C . TRP A 1 95 ? 9.882 5.591 -19.430 1.00 83.19 95 TRP A C 1
ATOM 698 O O . TRP A 1 95 ? 8.912 6.333 -19.284 1.00 83.19 95 TRP A O 1
ATOM 708 N N . LEU A 1 96 ? 10.940 5.618 -18.629 1.00 82.06 96 LEU A N 1
ATOM 709 C CA . LEU A 1 96 ? 11.076 6.406 -17.414 1.00 82.06 96 LEU A CA 1
ATOM 710 C C . LEU A 1 96 ? 12.416 7.164 -17.469 1.00 82.06 96 LEU A C 1
ATOM 712 O O . LEU A 1 96 ? 13.477 6.562 -17.580 1.00 82.06 96 LEU A O 1
ATOM 716 N N . HIS A 1 97 ? 12.387 8.498 -17.425 1.00 74.62 97 HIS A N 1
ATOM 717 C CA . HIS A 1 97 ? 13.590 9.339 -17.505 1.00 74.62 97 HIS A CA 1
ATOM 718 C C . HIS A 1 97 ? 14.516 9.225 -16.267 1.00 74.62 97 HIS A C 1
ATOM 720 O O . HIS A 1 97 ? 14.086 8.840 -15.192 1.00 74.62 97 HIS A O 1
ATOM 726 N N . TYR A 1 98 ? 15.797 9.599 -16.370 1.00 62.19 98 TYR A N 1
ATOM 727 C CA . TYR A 1 98 ? 16.786 9.397 -15.287 1.00 62.19 98 TYR A CA 1
ATOM 728 C C . TYR A 1 98 ? 16.506 10.214 -14.005 1.00 62.19 98 TYR A C 1
ATOM 730 O O . TYR A 1 98 ? 16.944 9.845 -12.920 1.00 62.19 98 TYR A O 1
ATOM 738 N N . ALA A 1 99 ? 15.764 11.321 -14.114 1.00 55.41 99 ALA A N 1
ATOM 739 C CA . ALA A 1 99 ? 15.488 12.258 -13.019 1.00 55.41 99 ALA A CA 1
ATOM 740 C C . ALA A 1 99 ? 14.275 11.864 -12.152 1.00 55.41 99 ALA A C 1
ATOM 742 O O . ALA A 1 99 ? 13.492 12.721 -11.746 1.00 55.41 99 ALA A O 1
ATOM 743 N N . ILE A 1 100 ? 14.054 10.570 -11.937 1.00 61.75 100 ILE A N 1
ATOM 744 C CA . ILE A 1 100 ? 12.793 10.092 -11.380 1.00 61.75 100 ILE A CA 1
ATOM 745 C C . ILE A 1 100 ? 12.831 9.933 -9.855 1.00 61.75 100 ILE A C 1
ATOM 747 O O . ILE A 1 100 ? 13.736 9.325 -9.294 1.00 61.75 100 ILE A O 1
ATOM 751 N N . ASP A 1 101 ? 11.775 10.443 -9.211 1.00 68.38 101 ASP A N 1
ATOM 752 C CA . ASP A 1 101 ? 11.380 10.118 -7.840 1.00 68.38 101 ASP A CA 1
ATOM 753 C C . ASP A 1 101 ? 11.044 8.621 -7.728 1.00 68.38 101 ASP A C 1
ATOM 755 O O . ASP A 1 101 ? 10.258 8.075 -8.507 1.00 68.38 101 ASP A O 1
ATOM 759 N N . THR A 1 102 ? 11.598 7.979 -6.704 1.00 71.06 102 THR A N 1
ATOM 760 C CA . THR A 1 102 ? 11.252 6.656 -6.170 1.00 71.06 102 THR A CA 1
ATOM 761 C C . THR A 1 102 ? 9.768 6.294 -6.333 1.00 71.06 102 THR A C 1
ATOM 763 O O . THR A 1 102 ? 9.439 5.167 -6.707 1.00 71.06 102 THR A O 1
ATOM 766 N N . LYS A 1 103 ? 8.851 7.247 -6.112 1.00 73.69 103 LYS A N 1
ATOM 767 C CA . LYS A 1 103 ? 7.398 7.043 -6.261 1.00 73.69 103 LYS A CA 1
ATOM 768 C C . LYS A 1 103 ? 6.960 6.634 -7.668 1.00 73.69 103 LYS A C 1
ATOM 770 O O . LYS A 1 103 ? 6.083 5.787 -7.796 1.00 73.69 103 LYS A O 1
ATOM 775 N N . THR A 1 104 ? 7.541 7.218 -8.710 1.00 79.19 104 THR A N 1
ATOM 776 C CA . THR A 1 104 ? 7.140 6.975 -10.106 1.00 79.19 104 THR A CA 1
ATOM 777 C C . THR A 1 104 ? 7.615 5.613 -10.600 1.00 79.19 104 THR A C 1
ATOM 779 O O . THR A 1 104 ? 6.922 4.961 -11.382 1.00 79.19 104 THR A O 1
ATOM 782 N N . VAL A 1 105 ? 8.778 5.155 -10.124 1.00 82.25 105 VAL A N 1
ATOM 783 C CA . VAL A 1 105 ? 9.248 3.785 -10.378 1.00 82.25 105 VAL A CA 1
ATOM 784 C C . VAL A 1 105 ? 8.259 2.796 -9.770 1.00 82.25 105 VAL A C 1
ATOM 786 O O . VAL A 1 105 ? 7.744 1.933 -10.476 1.00 82.25 105 VAL A O 1
ATOM 789 N N . VAL A 1 106 ? 7.941 2.964 -8.483 1.00 81.31 106 VAL A N 1
ATOM 790 C CA . VAL A 1 106 ? 7.036 2.063 -7.757 1.00 81.31 106 VAL A CA 1
ATOM 791 C C . VAL A 1 106 ? 5.638 2.058 -8.377 1.00 81.31 106 VAL A C 1
ATOM 793 O O . VAL A 1 106 ? 5.114 0.985 -8.655 1.00 81.31 106 VAL A O 1
ATOM 796 N N . SER A 1 107 ? 5.060 3.222 -8.686 1.00 76.62 107 SER A N 1
ATOM 797 C CA . SER A 1 107 ? 3.721 3.294 -9.286 1.00 76.62 107 SER A CA 1
ATOM 798 C C . SER A 1 107 ? 3.661 2.695 -10.694 1.00 76.62 107 SER A C 1
ATOM 800 O O . SER A 1 107 ? 2.645 2.123 -11.089 1.00 76.62 107 SER A O 1
ATOM 802 N N . THR A 1 108 ? 4.749 2.787 -11.463 1.00 82.69 108 THR A N 1
ATOM 803 C CA . THR A 1 108 ? 4.841 2.149 -12.783 1.00 82.69 108 THR A CA 1
ATOM 804 C C . THR A 1 108 ? 4.907 0.634 -12.658 1.00 82.69 108 THR A C 1
ATOM 806 O O . THR A 1 108 ? 4.211 -0.057 -13.399 1.00 82.69 108 THR A O 1
ATOM 809 N N . VAL A 1 109 ? 5.693 0.121 -11.710 1.00 84.38 109 VAL A N 1
ATOM 810 C CA . VAL A 1 109 ? 5.762 -1.315 -11.408 1.00 84.38 109 VAL A CA 1
ATOM 811 C C . VAL A 1 109 ? 4.389 -1.828 -10.969 1.00 84.38 109 VAL A C 1
ATOM 813 O O . VAL A 1 109 ? 3.873 -2.764 -11.573 1.00 84.38 109 VAL A O 1
ATOM 816 N N . GLU A 1 110 ? 3.742 -1.154 -10.016 1.00 81.00 110 GLU A N 1
ATOM 817 C CA . GLU A 1 110 ? 2.397 -1.502 -9.537 1.00 81.00 110 GLU A CA 1
ATOM 818 C C . GLU A 1 110 ? 1.350 -1.488 -10.658 1.00 81.00 110 GLU A C 1
ATOM 820 O O . GLU A 1 110 ? 0.458 -2.329 -10.688 1.00 81.00 110 GLU A O 1
ATOM 825 N N . ARG A 1 111 ? 1.451 -0.562 -11.616 1.00 78.88 111 ARG A N 1
ATOM 826 C C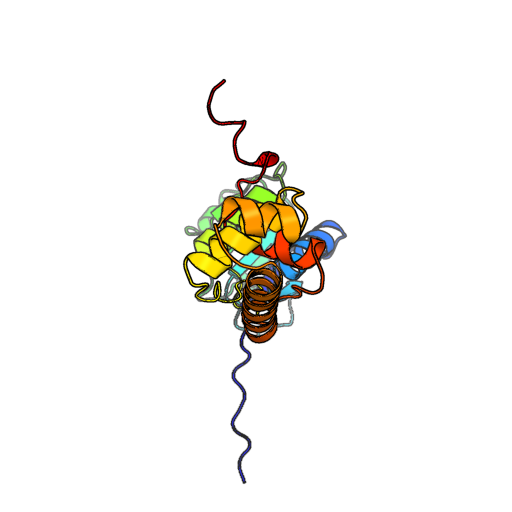A . ARG A 1 111 ? 0.540 -0.508 -12.767 1.00 78.88 111 ARG A CA 1
ATOM 827 C C . ARG A 1 111 ? 0.736 -1.674 -13.739 1.00 78.88 111 ARG A C 1
ATOM 829 O O . ARG A 1 111 ? -0.229 -2.079 -14.379 1.00 78.88 111 ARG A O 1
ATOM 836 N N . LEU A 1 112 ? 1.966 -2.161 -13.900 1.00 80.25 112 LEU A N 1
ATOM 837 C CA . LEU A 1 112 ? 2.307 -3.181 -14.897 1.00 80.25 112 LEU A CA 1
ATOM 838 C C . LEU A 1 112 ? 2.092 -4.602 -14.384 1.00 80.25 112 LEU A C 1
ATOM 840 O O . LEU A 1 112 ? 1.564 -5.432 -15.116 1.00 80.25 112 LEU A O 1
ATOM 844 N N . ILE A 1 113 ? 2.487 -4.875 -13.141 1.00 76.44 113 ILE A N 1
ATOM 845 C CA . ILE A 1 113 ? 2.393 -6.216 -12.550 1.00 76.44 113 ILE A CA 1
ATOM 846 C C . ILE A 1 113 ? 1.445 -6.288 -11.357 1.00 76.44 113 ILE A C 1
ATOM 848 O O . ILE A 1 113 ? 1.301 -7.345 -10.749 1.00 76.44 113 ILE A O 1
ATOM 852 N N . GLY A 1 114 ? 0.757 -5.199 -11.017 1.00 71.25 114 GLY A N 1
ATOM 853 C CA . GLY A 1 114 ? -0.015 -5.106 -9.781 1.00 71.25 114 GLY A CA 1
ATOM 854 C C . GLY A 1 114 ? 0.890 -4.890 -8.562 1.00 71.25 114 GLY A C 1
ATOM 855 O O . GLY A 1 114 ? 2.115 -4.933 -8.686 1.00 71.25 114 GLY A O 1
ATOM 856 N N . PRO A 1 115 ? 0.305 -4.689 -7.369 1.00 69.69 115 PRO A N 1
ATOM 857 C CA . PRO A 1 115 ? 1.073 -4.673 -6.126 1.00 69.69 115 PRO A CA 1
ATOM 858 C C . PRO A 1 115 ? 1.848 -5.985 -5.967 1.00 69.69 115 PRO A C 1
ATOM 860 O O . PRO A 1 115 ? 1.444 -7.015 -6.519 1.00 69.69 115 PRO A O 1
ATOM 863 N N . ALA A 1 116 ? 2.959 -5.957 -5.232 1.00 65.75 116 ALA A N 1
ATOM 864 C CA . ALA A 1 116 ? 3.717 -7.164 -4.941 1.00 65.75 116 ALA A CA 1
ATOM 865 C C . ALA A 1 116 ? 2.782 -8.239 -4.374 1.00 65.75 116 ALA A C 1
ATOM 867 O O . ALA A 1 116 ? 1.919 -7.943 -3.549 1.00 65.75 116 ALA A O 1
ATOM 868 N N . ASP A 1 117 ? 2.968 -9.494 -4.798 1.00 61.00 117 ASP A N 1
ATOM 869 C CA . ASP A 1 117 ? 2.321 -10.654 -4.156 1.00 61.00 117 ASP A CA 1
ATOM 870 C C . ASP A 1 117 ? 3.040 -10.984 -2.845 1.00 61.00 117 ASP A C 1
ATOM 872 O O . ASP A 1 117 ? 3.443 -12.113 -2.554 1.00 61.00 117 ASP A O 1
ATOM 876 N N . ASP A 1 118 ? 3.291 -9.935 -2.086 1.00 45.06 118 ASP A N 1
ATOM 877 C CA . ASP A 1 118 ? 3.869 -9.991 -0.786 1.00 45.06 118 ASP A CA 1
ATOM 878 C C . ASP A 1 118 ? 2.738 -10.126 0.227 1.00 45.06 118 ASP A C 1
ATOM 880 O O . ASP A 1 118 ? 1.618 -9.638 0.079 1.00 45.06 118 ASP A O 1
ATOM 884 N N . GLY A 1 119 ? 3.027 -10.776 1.337 1.00 44.38 119 GLY A N 1
ATOM 885 C CA . GLY A 1 119 ? 2.188 -10.636 2.513 1.00 44.38 119 GLY A CA 1
ATOM 886 C C . GLY A 1 119 ? 2.231 -9.216 3.104 1.00 44.38 119 GLY A C 1
ATOM 887 O O . GLY A 1 119 ? 2.220 -9.129 4.330 1.00 44.38 119 GLY A O 1
ATOM 888 N N . PHE A 1 120 ? 2.335 -8.129 2.318 1.00 42.22 120 PHE A N 1
ATOM 889 C CA . PHE A 1 120 ? 2.189 -6.734 2.765 1.00 42.22 120 PHE A CA 1
ATOM 890 C C . PHE A 1 120 ? 0.958 -6.036 2.182 1.00 42.22 120 PHE A C 1
ATOM 892 O O . PHE A 1 120 ? 0.379 -5.219 2.900 1.00 42.22 120 P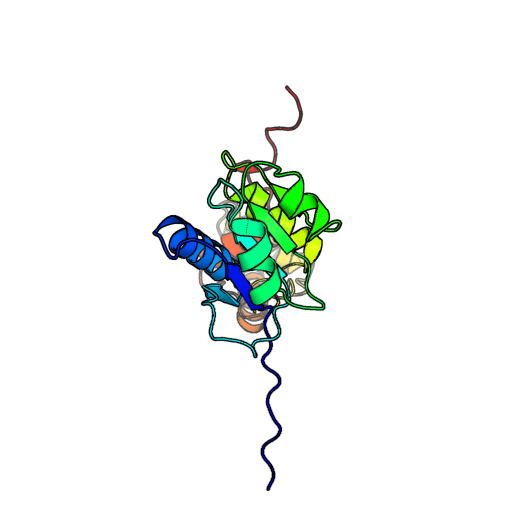HE A O 1
ATOM 899 N N . ALA A 1 121 ? 0.433 -6.446 1.023 1.00 47.66 121 ALA A N 1
ATOM 900 C CA . ALA A 1 121 ? -0.993 -6.283 0.713 1.00 47.66 121 ALA A CA 1
ATOM 901 C C . ALA A 1 121 ? -1.821 -7.280 1.544 1.00 47.66 121 ALA A C 1
ATOM 903 O O . ALA A 1 121 ? -2.555 -8.124 1.029 1.00 47.66 121 ALA A O 1
ATOM 904 N N . ARG A 1 122 ? -1.661 -7.236 2.872 1.00 56.03 122 ARG A N 1
ATOM 905 C CA . ARG A 1 122 ? -2.432 -8.099 3.765 1.00 56.03 122 ARG A CA 1
ATOM 906 C C . ARG A 1 122 ? -3.890 -7.706 3.606 1.00 56.03 122 ARG A C 1
ATOM 908 O O . ARG A 1 122 ? -4.179 -6.516 3.749 1.00 56.03 122 ARG A O 1
ATOM 915 N N . PRO A 1 123 ? -4.789 -8.655 3.293 1.00 56.91 123 PRO A N 1
ATOM 916 C CA . PRO A 1 123 ? -6.188 -8.336 3.080 1.00 56.91 123 PRO A CA 1
ATOM 917 C C . PRO A 1 123 ? -6.674 -7.536 4.280 1.00 56.91 123 PRO A C 1
ATOM 919 O O . PRO A 1 123 ? -6.514 -7.985 5.420 1.00 56.91 123 PRO A O 1
ATOM 922 N N . ALA A 1 124 ? -7.200 -6.335 4.018 1.00 64.94 124 ALA A N 1
ATOM 923 C CA . ALA A 1 124 ? -7.768 -5.496 5.058 1.00 64.94 124 ALA A CA 1
ATOM 924 C C . ALA A 1 124 ? -8.811 -6.352 5.784 1.00 64.94 124 ALA A C 1
ATOM 926 O O . ALA A 1 124 ? -9.797 -6.777 5.163 1.00 64.94 124 ALA A O 1
ATOM 927 N N . PRO A 1 125 ? -8.577 -6.714 7.056 1.00 79.06 125 PRO A N 1
ATOM 928 C CA . PRO A 1 125 ? -9.495 -7.596 7.732 1.00 79.06 125 PRO A CA 1
ATOM 929 C C . PRO A 1 125 ? -10.852 -6.908 7.815 1.00 79.06 125 PRO A C 1
ATOM 931 O O . PRO A 1 125 ? -10.949 -5.700 8.041 1.00 79.06 125 PRO A O 1
ATOM 934 N N . GLN A 1 126 ? -11.922 -7.685 7.669 1.00 84.56 126 GLN A N 1
ATOM 935 C CA . GLN A 1 126 ? -13.266 -7.148 7.823 1.00 84.56 126 GLN A CA 1
ATOM 936 C C . GLN A 1 126 ? -13.517 -6.800 9.297 1.00 84.56 126 GLN A C 1
ATOM 938 O O . GLN A 1 126 ? -13.923 -7.627 10.124 1.00 84.56 126 GLN A O 1
ATOM 943 N N . LEU A 1 127 ? -13.234 -5.545 9.637 1.00 89.38 127 LEU A N 1
ATOM 944 C CA . LEU A 1 127 ? -13.653 -4.934 10.886 1.00 89.38 127 LEU A CA 1
ATOM 945 C C . LEU A 1 127 ? -15.148 -4.614 10.807 1.00 89.38 127 LEU A C 1
ATOM 947 O O . LEU A 1 127 ? -15.637 -4.068 9.815 1.00 89.38 127 LEU A O 1
ATOM 951 N N . SER A 1 128 ? -15.871 -4.938 11.872 1.00 92.56 128 SER A N 1
ATOM 952 C CA . SER A 1 128 ? -17.240 -4.467 12.074 1.00 92.56 128 SER A CA 1
ATOM 953 C C . SER A 1 128 ? -17.262 -2.946 12.239 1.00 92.56 128 SER A C 1
ATOM 955 O O . SER A 1 128 ? -16.248 -2.348 12.597 1.00 92.56 128 SER A O 1
ATOM 957 N N . ALA A 1 129 ? -18.422 -2.317 12.030 1.00 90.94 129 ALA A N 1
ATOM 958 C CA . ALA A 1 129 ? -18.574 -0.870 12.209 1.00 90.94 129 ALA A CA 1
ATOM 959 C C . ALA A 1 129 ? -18.071 -0.405 13.590 1.00 90.94 129 ALA A C 1
ATOM 961 O O . ALA A 1 129 ? -17.208 0.457 13.672 1.00 90.94 129 ALA A O 1
ATOM 962 N N . ARG A 1 130 ? -18.479 -1.095 14.665 1.00 92.44 130 ARG A N 1
ATOM 963 C CA . ARG A 1 130 ? -18.062 -0.766 16.039 1.00 92.44 130 ARG A CA 1
ATOM 964 C C . ARG A 1 130 ? -16.564 -0.940 16.292 1.00 92.44 130 ARG A C 1
ATOM 966 O O . ARG A 1 130 ? -15.986 -0.185 17.066 1.00 92.44 130 ARG A O 1
ATOM 973 N N . GLU A 1 131 ? -15.929 -1.925 15.658 1.00 94.38 131 GLU A N 1
ATOM 974 C CA . GLU A 1 131 ? -14.471 -2.085 15.733 1.00 94.38 131 GLU A CA 1
ATOM 975 C C . GLU A 1 131 ? -13.753 -0.955 14.990 1.00 94.38 131 GLU A C 1
ATOM 977 O O . GLU A 1 131 ? -12.758 -0.447 15.499 1.00 94.38 131 GLU A O 1
ATOM 982 N N . LYS A 1 132 ? -14.262 -0.532 13.825 1.00 94.56 132 LYS A N 1
ATOM 983 C CA . LYS A 1 132 ? -13.713 0.610 13.080 1.00 94.56 132 LYS A CA 1
ATOM 984 C C . LYS A 1 132 ? -13.820 1.895 13.892 1.00 94.56 132 LYS A C 1
ATOM 986 O O . LYS A 1 132 ? -12.801 2.548 14.084 1.00 94.56 132 LYS A O 1
ATOM 991 N N . ASP A 1 133 ? -15.004 2.200 14.420 1.00 94.44 133 ASP A N 1
ATOM 992 C CA . ASP A 1 133 ? -15.246 3.413 15.208 1.00 94.44 133 ASP A CA 1
ATOM 993 C C . ASP A 1 133 ? -14.314 3.472 16.429 1.00 94.44 133 ASP A C 1
ATOM 995 O O . ASP A 1 133 ? -13.647 4.478 16.669 1.00 94.44 133 ASP A O 1
ATOM 999 N N . ALA A 1 134 ? -14.181 2.353 17.154 1.00 95.44 134 ALA A N 1
ATOM 1000 C CA . ALA A 1 134 ? -13.281 2.255 18.300 1.00 95.44 134 ALA A CA 1
ATOM 1001 C C . ALA A 1 134 ? -11.803 2.433 17.911 1.00 95.44 134 ALA A C 1
ATOM 1003 O O . ALA A 1 134 ? -11.064 3.122 18.615 1.00 95.44 134 ALA A O 1
ATOM 1004 N N . VAL A 1 135 ? -11.356 1.827 16.802 1.00 94.81 135 VAL A N 1
ATOM 1005 C CA . VAL A 1 135 ? -9.978 1.974 16.305 1.00 94.81 135 VAL A CA 1
ATOM 1006 C C . VAL A 1 135 ? -9.699 3.418 15.901 1.00 94.81 135 VAL A C 1
ATOM 1008 O O . VAL A 1 135 ? -8.666 3.952 16.302 1.00 94.81 135 VAL A O 1
ATOM 1011 N N . ILE A 1 136 ? -10.605 4.060 15.161 1.00 93.75 136 ILE A N 1
ATOM 1012 C CA . ILE A 1 136 ? -10.469 5.450 14.705 1.00 93.75 136 ILE A CA 1
ATOM 1013 C C . ILE A 1 136 ? -10.341 6.386 15.912 1.00 93.75 136 ILE A C 1
ATOM 1015 O O . ILE A 1 136 ? -9.314 7.048 16.060 1.00 93.75 136 ILE A O 1
ATOM 1019 N N . ALA A 1 137 ? -11.308 6.371 16.830 1.00 93.06 137 ALA A N 1
ATOM 1020 C CA . ALA A 1 137 ? -11.311 7.266 17.987 1.00 93.06 137 ALA A CA 1
ATOM 1021 C C . ALA A 1 137 ? -10.084 7.045 18.895 1.00 93.06 137 ALA A C 1
ATOM 1023 O O . ALA A 1 137 ? -9.392 7.990 19.286 1.00 93.06 137 ALA A O 1
ATOM 1024 N N . TYR A 1 138 ? -9.728 5.782 19.163 1.00 94.50 138 TYR A N 1
ATOM 1025 C CA . TYR A 1 138 ? -8.570 5.453 19.996 1.00 94.50 138 TYR A CA 1
ATOM 1026 C C . TYR A 1 138 ? -7.243 5.910 19.376 1.00 94.50 138 TYR A C 1
ATOM 1028 O O . TYR A 1 138 ? -6.373 6.437 20.076 1.00 94.50 138 TYR A O 1
ATOM 1036 N N . THR A 1 139 ? -7.061 5.718 18.068 1.00 93.06 139 THR A N 1
ATOM 1037 C CA . THR A 1 139 ? -5.823 6.089 17.360 1.00 93.06 139 THR A CA 1
ATOM 1038 C C . THR A 1 139 ? -5.709 7.593 17.107 1.00 93.06 139 THR A C 1
ATOM 1040 O O . THR A 1 139 ? -4.589 8.096 17.072 1.00 93.06 139 THR A O 1
ATOM 1043 N N . MET A 1 140 ? -6.829 8.324 17.070 1.00 88.25 140 MET A N 1
ATOM 1044 C CA . MET A 1 140 ? -6.880 9.794 17.019 1.00 88.25 140 MET A CA 1
ATOM 1045 C C . MET A 1 140 ? -6.466 10.492 18.321 1.00 88.25 140 MET A C 1
ATOM 1047 O O . MET A 1 140 ? -6.383 11.714 18.364 1.00 88.25 140 MET A O 1
ATOM 1051 N N . GLY A 1 141 ? -6.169 9.740 19.381 1.00 90.94 141 GLY A N 1
ATOM 1052 C CA . GLY A 1 141 ? -5.636 10.303 20.622 1.00 90.94 141 GLY A CA 1
ATOM 1053 C C . GLY A 1 141 ? -6.476 9.990 21.848 1.00 90.94 141 GLY A C 1
ATOM 1054 O O . GLY A 1 141 ? -5.914 9.983 22.939 1.00 90.94 141 GLY A O 1
ATOM 1055 N N . MET A 1 142 ? -7.742 9.607 21.676 1.00 92.50 142 MET A N 1
ATOM 1056 C CA . MET A 1 142 ? -8.646 9.359 22.795 1.00 92.50 142 MET A CA 1
ATOM 1057 C C . MET A 1 142 ? -8.204 8.175 23.662 1.00 92.50 142 MET A C 1
ATOM 1059 O O . MET A 1 142 ? -7.591 7.199 23.206 1.00 92.50 142 MET A O 1
ATOM 1063 N N . THR A 1 143 ? -8.534 8.265 24.943 1.00 94.94 143 THR A N 1
ATOM 1064 C CA . THR A 1 143 ? -8.433 7.182 25.918 1.00 94.94 143 THR A CA 1
ATOM 1065 C C . THR A 1 143 ? -9.628 6.237 25.799 1.00 94.94 143 THR A C 1
ATOM 1067 O O . THR A 1 143 ? -10.689 6.600 25.304 1.00 94.94 143 THR A O 1
ATOM 1070 N N . VAL A 1 144 ? -9.504 5.015 26.324 1.00 93.62 144 VAL A N 1
ATOM 1071 C CA . VAL A 1 144 ? -10.599 4.022 26.307 1.00 93.62 144 VAL A CA 1
ATOM 1072 C C . VAL A 1 144 ? -11.881 4.555 26.968 1.00 93.62 144 VAL A C 1
ATOM 1074 O O . VAL A 1 144 ? -12.977 4.216 26.533 1.00 93.62 144 VAL A O 1
ATOM 1077 N N . ARG A 1 145 ? -11.762 5.404 28.001 1.00 95.31 145 ARG A N 1
ATOM 1078 C CA . ARG A 1 145 ? -12.921 5.995 28.694 1.00 95.31 145 ARG A CA 1
ATOM 1079 C C . ARG A 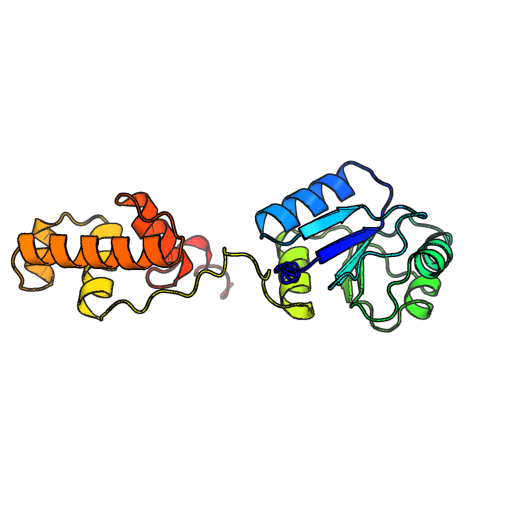1 145 ? -13.620 7.056 27.845 1.00 95.31 145 ARG A C 1
ATOM 1081 O O . ARG A 1 145 ? -14.843 7.108 27.862 1.00 95.31 145 ARG A O 1
ATOM 1088 N N . GLU A 1 146 ? -12.865 7.859 27.103 1.00 95.94 146 GLU A N 1
ATOM 1089 C CA . GLU A 1 146 ? -13.418 8.869 26.190 1.00 95.94 146 GLU A CA 1
ATOM 1090 C C . GLU A 1 146 ? -14.105 8.207 24.995 1.00 95.94 146 GLU A C 1
ATOM 1092 O O . GLU A 1 146 ? -15.259 8.515 24.718 1.00 95.94 146 GLU A O 1
ATOM 1097 N N . VAL A 1 147 ? -13.465 7.203 24.382 1.00 96.12 147 VAL A N 1
ATOM 1098 C CA . VAL A 1 147 ? -14.073 6.404 23.303 1.00 96.12 147 VAL A CA 1
ATOM 1099 C C . VAL A 1 147 ? -15.365 5.728 23.778 1.00 96.12 147 VAL A C 1
ATOM 1101 O O . VAL A 1 147 ? -16.350 5.662 23.050 1.00 96.12 147 VAL A O 1
ATOM 1104 N N . ALA A 1 148 ? -15.387 5.227 25.015 1.00 96.06 148 ALA A N 1
ATOM 1105 C CA . ALA A 1 148 ? -16.574 4.610 25.600 1.00 96.06 148 ALA A CA 1
ATOM 1106 C C . ALA A 1 148 ? -17.732 5.608 25.752 1.00 96.06 148 ALA A C 1
ATOM 1108 O O . ALA A 1 148 ? -18.872 5.275 25.425 1.00 96.06 148 ALA A O 1
ATOM 1109 N N . ALA A 1 149 ? -17.430 6.829 26.205 1.00 95.56 149 ALA A N 1
ATOM 1110 C CA . ALA A 1 149 ? -18.406 7.905 26.320 1.00 95.56 149 ALA A CA 1
ATOM 1111 C C . ALA A 1 149 ? -18.948 8.335 24.948 1.00 95.56 149 ALA A C 1
ATOM 1113 O O . ALA A 1 149 ? -20.157 8.489 24.800 1.00 95.56 149 ALA A O 1
ATOM 1114 N N . GLU A 1 150 ? -18.080 8.460 23.942 1.00 94.19 150 GLU A N 1
ATOM 1115 C CA . GLU A 1 150 ? -18.464 8.832 22.576 1.00 94.19 150 GLU A CA 1
ATOM 1116 C C . GLU A 1 150 ? -19.340 7.764 21.901 1.00 94.19 150 GLU A C 1
ATOM 1118 O O . GLU A 1 150 ? -20.360 8.081 21.294 1.00 94.19 150 GLU A O 1
ATOM 1123 N N . LEU A 1 151 ? -18.991 6.482 22.051 1.00 93.19 151 LEU A N 1
ATOM 1124 C CA . LEU A 1 151 ? -19.721 5.371 21.430 1.00 93.19 151 LEU A CA 1
ATOM 1125 C C . LEU A 1 151 ? -20.943 4.893 22.237 1.00 93.19 151 LEU A C 1
ATOM 1127 O O . LEU A 1 151 ? -21.658 3.990 21.781 1.00 93.19 151 LEU A O 1
ATOM 1131 N N . GLY A 1 152 ? -21.173 5.455 23.429 1.00 94.56 152 GLY A N 1
ATOM 1132 C CA . GLY A 1 152 ? -22.274 5.090 24.324 1.00 94.56 152 GLY A CA 1
ATOM 1133 C C . GLY A 1 152 ? -22.184 3.657 24.861 1.00 94.56 152 GLY A C 1
ATOM 1134 O O . GLY A 1 152 ? -23.202 2.977 24.983 1.00 94.56 152 GLY A O 1
ATOM 1135 N N . VAL A 1 153 ? -20.974 3.161 25.137 1.00 95.56 153 VAL A N 1
ATOM 1136 C CA . VAL A 1 153 ? -20.722 1.786 25.611 1.00 95.56 153 VAL A CA 1
ATOM 1137 C C . VAL A 1 153 ? -19.851 1.774 26.869 1.00 95.56 153 VAL A C 1
ATOM 1139 O O . VAL A 1 153 ? -19.277 2.783 27.260 1.00 95.56 153 VAL A O 1
ATOM 1142 N N . ALA A 1 154 ? -19.722 0.617 27.523 1.00 96.19 154 ALA A N 1
ATOM 1143 C CA . ALA A 1 154 ? -18.809 0.472 28.653 1.00 96.19 154 ALA A CA 1
ATOM 1144 C C . ALA A 1 154 ? -17.329 0.474 28.197 1.00 96.19 154 ALA A C 1
ATOM 1146 O O . ALA A 1 154 ? -17.019 -0.066 27.130 1.00 96.19 154 ALA A O 1
ATOM 1147 N N . PRO A 1 155 ? -16.379 0.973 29.018 1.00 95.19 155 PRO A N 1
ATOM 1148 C CA . PRO A 1 155 ? -14.945 0.915 28.708 1.00 95.19 155 PRO A CA 1
ATOM 1149 C C . PRO A 1 155 ? -14.424 -0.502 28.424 1.00 95.19 155 PRO A C 1
ATOM 1151 O O . PRO A 1 155 ? -13.577 -0.696 27.558 1.00 95.19 155 PRO A O 1
ATOM 1154 N N . THR A 1 156 ? -14.967 -1.511 29.108 1.00 96.31 156 THR A N 1
ATOM 1155 C CA . THR A 1 156 ? -14.643 -2.930 28.881 1.00 96.31 156 THR A CA 1
ATOM 1156 C C . THR A 1 156 ? -15.056 -3.406 27.485 1.00 96.31 156 THR A C 1
ATOM 1158 O O . THR A 1 156 ? -14.337 -4.184 26.851 1.00 96.31 156 THR A O 1
ATOM 1161 N N . THR A 1 157 ? -16.179 -2.902 26.968 1.00 96.44 157 THR A N 1
ATOM 1162 C CA . THR A 1 157 ? -16.658 -3.180 25.609 1.00 96.44 157 THR A CA 1
ATOM 1163 C C . THR A 1 157 ? -15.726 -2.573 24.564 1.00 96.44 157 THR A C 1
ATOM 1165 O O . THR A 1 157 ? -15.393 -3.243 23.588 1.00 96.44 157 THR A O 1
ATOM 1168 N N . VAL A 1 158 ? -15.230 -1.351 24.790 1.00 96.44 158 VAL A N 1
ATOM 1169 C CA . VAL A 1 158 ? -14.232 -0.721 23.907 1.00 96.44 158 VAL A CA 1
ATOM 1170 C C . VAL A 1 158 ? -12.945 -1.536 23.864 1.00 96.44 158 VAL A C 1
ATOM 1172 O O . VAL A 1 158 ? -12.476 -1.852 22.773 1.00 96.44 158 VAL A O 1
ATOM 1175 N N . SER A 1 159 ? -12.400 -1.939 25.018 1.00 95.19 159 SER A N 1
ATOM 1176 C CA . SER A 1 159 ? -11.213 -2.808 25.057 1.00 95.19 159 SER A CA 1
ATOM 1177 C C . SER A 1 159 ? -11.437 -4.097 24.267 1.00 95.19 159 SER A C 1
ATOM 1179 O O . SER A 1 159 ? -10.602 -4.471 23.452 1.00 95.19 159 SER A O 1
ATOM 1181 N N . THR A 1 160 ? -12.615 -4.710 24.409 1.00 97.12 160 THR A N 1
ATOM 1182 C CA . THR A 1 160 ? -12.985 -5.912 23.647 1.00 97.12 160 THR A CA 1
ATOM 1183 C C . THR A 1 160 ? -13.011 -5.653 22.136 1.00 97.12 160 THR A C 1
ATOM 1185 O O . THR A 1 160 ? -12.542 -6.486 21.362 1.00 97.12 160 THR A O 1
ATOM 1188 N N . HIS A 1 161 ? -13.545 -4.512 21.687 1.00 95.81 161 HIS A N 1
ATOM 1189 C CA . HIS A 1 161 ? -13.525 -4.131 20.271 1.00 95.81 161 HIS A CA 1
ATOM 1190 C C . HIS A 1 161 ? -12.099 -3.919 19.753 1.00 95.81 161 HIS A C 1
ATOM 1192 O O . HIS A 1 161 ? -11.763 -4.421 18.681 1.00 95.81 161 HIS A O 1
ATOM 1198 N N . LEU A 1 162 ? -11.246 -3.240 20.524 1.00 95.69 162 LEU A N 1
ATOM 1199 C CA . LEU A 1 162 ? -9.845 -3.022 20.165 1.00 95.69 162 LEU A CA 1
ATOM 1200 C C . LEU A 1 162 ? -9.070 -4.341 20.092 1.00 95.69 162 LEU A C 1
ATOM 1202 O O . LEU A 1 162 ? -8.334 -4.558 19.134 1.00 95.69 162 LEU A O 1
ATOM 1206 N N . ASP A 1 163 ? -9.264 -5.249 21.046 1.00 95.56 163 ASP A N 1
ATOM 1207 C CA . ASP A 1 163 ? -8.572 -6.539 21.064 1.00 95.56 163 ASP A CA 1
ATOM 1208 C C . ASP A 1 163 ? -9.030 -7.453 19.922 1.00 95.56 163 ASP A C 1
ATOM 1210 O O . ASP A 1 163 ? -8.201 -8.098 19.279 1.00 95.56 163 ASP A O 1
ATOM 1214 N N . ARG A 1 164 ? -10.324 -7.445 19.577 1.00 95.50 164 ARG A N 1
ATOM 1215 C CA . ARG A 1 164 ? -10.825 -8.139 18.379 1.00 95.50 164 ARG A CA 1
ATOM 1216 C C . ARG A 1 164 ? -10.247 -7.551 17.097 1.00 95.50 164 ARG A C 1
ATOM 1218 O O . ARG A 1 164 ? -9.834 -8.311 16.223 1.00 95.50 164 ARG A O 1
ATOM 1225 N N . ALA A 1 165 ? -10.169 -6.225 16.988 1.00 94.56 165 ALA A N 1
ATOM 1226 C CA . ALA A 1 165 ? -9.543 -5.572 15.843 1.00 94.56 165 ALA A CA 1
ATOM 1227 C C . ALA A 1 165 ? -8.055 -5.943 15.726 1.00 94.56 165 ALA A C 1
ATOM 1229 O O . ALA A 1 165 ? -7.601 -6.309 14.643 1.00 94.56 165 ALA A O 1
ATOM 1230 N N . ARG A 1 166 ? -7.307 -5.937 16.838 1.00 93.94 166 ARG A N 1
ATOM 1231 C CA . ARG A 1 166 ? -5.906 -6.391 16.879 1.00 93.94 166 ARG A CA 1
ATOM 1232 C C . ARG A 1 166 ? -5.769 -7.838 16.441 1.00 93.94 166 ARG A C 1
ATOM 1234 O O . ARG A 1 166 ? -4.946 -8.114 15.580 1.00 93.94 166 ARG A O 1
ATOM 1241 N N . ALA A 1 167 ? -6.581 -8.742 16.984 1.00 92.12 167 ALA A N 1
ATOM 1242 C CA . ALA A 1 167 ? -6.549 -10.154 16.621 1.00 92.12 167 ALA A CA 1
ATOM 1243 C C . ALA A 1 167 ? -6.800 -10.351 15.122 1.00 92.12 167 ALA A C 1
ATOM 1245 O O . ALA A 1 167 ? -6.072 -11.094 14.471 1.00 92.12 167 ALA A O 1
ATOM 1246 N N . LYS A 1 168 ? -7.767 -9.625 14.550 1.00 91.56 168 LYS A N 1
ATOM 1247 C CA . LYS A 1 168 ? -8.036 -9.633 13.109 1.00 91.56 168 LYS A CA 1
ATOM 1248 C C . LYS A 1 168 ? -6.838 -9.137 12.299 1.00 91.56 168 LYS A C 1
ATOM 1250 O O . LYS A 1 168 ? -6.425 -9.815 11.362 1.00 91.56 168 LYS A O 1
ATOM 1255 N N . TYR A 1 169 ? -6.228 -8.019 12.686 1.00 89.38 169 TYR A N 1
ATOM 1256 C CA . TYR A 1 169 ? -5.025 -7.512 12.025 1.00 89.38 169 TYR A CA 1
ATOM 1257 C C . TYR A 1 169 ? -3.833 -8.465 12.137 1.00 89.38 169 TYR A C 1
ATOM 1259 O O . TYR A 1 169 ? -3.203 -8.752 11.123 1.00 89.38 169 TYR A O 1
ATOM 1267 N N . ILE A 1 170 ? -3.565 -9.009 13.324 1.00 85.25 170 ILE A N 1
ATOM 1268 C CA . ILE A 1 170 ? -2.484 -9.972 13.571 1.00 85.25 170 ILE A CA 1
ATOM 1269 C C . ILE A 1 170 ? -2.724 -11.262 12.782 1.00 85.25 170 ILE A C 1
ATOM 1271 O O . ILE A 1 170 ? -1.794 -11.772 12.168 1.00 85.25 170 ILE A O 1
ATOM 1275 N N . SER A 1 171 ? -3.968 -11.750 12.717 1.00 81.69 171 SER A N 1
ATOM 1276 C CA . SER A 1 171 ? -4.334 -12.926 11.912 1.00 81.69 171 SER A CA 1
ATOM 1277 C C . SER A 1 171 ? -4.160 -12.693 10.413 1.00 81.69 171 SER A C 1
ATOM 1279 O O . SER A 1 171 ? -3.774 -13.603 9.688 1.00 81.69 171 SER A O 1
ATOM 1281 N N . ALA A 1 172 ? -4.364 -11.453 9.961 1.00 78.88 172 ALA A N 1
ATOM 1282 C CA . ALA A 1 172 ? -4.045 -11.037 8.606 1.00 78.88 172 ALA A CA 1
ATOM 1283 C C . ALA A 1 172 ? -2.531 -10.868 8.393 1.00 78.88 172 ALA A C 1
ATOM 1285 O O . ALA A 1 172 ? -2.136 -10.533 7.290 1.00 78.88 172 ALA A O 1
ATOM 1286 N N . GLY A 1 173 ? -1.691 -11.081 9.416 1.00 73.12 173 GLY A N 1
ATOM 1287 C CA . GLY A 1 173 ? -0.232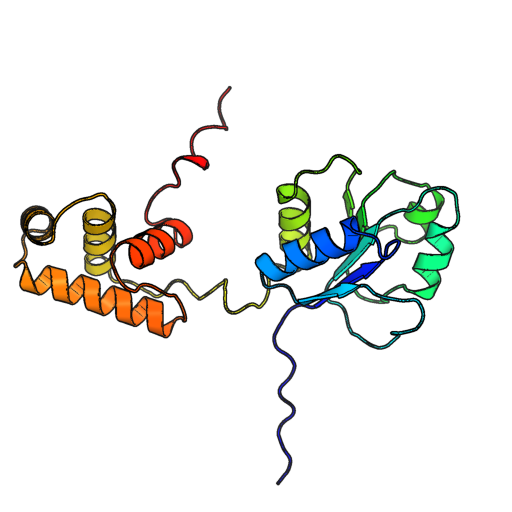 -10.948 9.407 1.00 73.12 173 GLY A CA 1
ATOM 1288 C C . GLY A 1 173 ? 0.279 -9.547 9.756 1.00 73.12 173 GLY A C 1
ATOM 1289 O O . GLY A 1 173 ? 1.478 -9.294 9.650 1.00 73.12 173 GLY A O 1
ATOM 1290 N N . ARG A 1 174 ? -0.598 -8.610 10.144 1.00 75.94 174 ARG A N 1
ATOM 1291 C CA . ARG A 1 174 ? -0.232 -7.220 10.448 1.00 75.94 174 ARG A CA 1
ATOM 1292 C C . ARG A 1 174 ? 0.101 -7.004 11.911 1.00 75.94 174 ARG A C 1
ATOM 1294 O O . ARG A 1 174 ? -0.698 -7.281 12.799 1.00 75.94 174 ARG A O 1
ATOM 1301 N N . ALA A 1 175 ? 1.265 -6.405 12.149 1.00 78.25 175 ALA A N 1
ATOM 1302 C CA . ALA A 1 175 ? 1.680 -5.976 13.474 1.00 78.25 175 ALA A CA 1
ATOM 1303 C C . ALA A 1 175 ? 0.819 -4.787 13.944 1.00 78.25 175 ALA A C 1
ATOM 1305 O O . ALA A 1 175 ? 1.116 -3.624 13.651 1.00 78.25 175 ALA A O 1
ATOM 1306 N N . ALA A 1 176 ? -0.252 -5.122 14.666 1.00 86.75 176 ALA A N 1
ATOM 1307 C CA . ALA A 1 176 ? -1.196 -4.211 15.313 1.00 86.75 176 ALA A CA 1
ATOM 1308 C C . ALA A 1 176 ? -1.039 -4.196 16.845 1.00 86.75 176 ALA A C 1
ATOM 1310 O O . ALA A 1 176 ? -1.963 -3.838 17.575 1.00 86.75 176 ALA A O 1
ATOM 1311 N N . GLU A 1 177 ? 0.128 -4.599 17.347 1.00 81.94 177 GLU A N 1
ATOM 1312 C CA . GLU A 1 177 ? 0.436 -4.540 18.771 1.00 81.94 177 GLU A CA 1
ATOM 1313 C C . GLU A 1 177 ? 0.488 -3.075 19.237 1.00 81.94 177 GLU A C 1
ATOM 1315 O O . GLU A 1 177 ? 1.164 -2.220 18.657 1.00 81.94 177 GLU A O 1
ATOM 1320 N N . GLY A 1 178 ? -0.283 -2.766 20.281 1.00 85.94 178 GLY A N 1
ATOM 1321 C CA . GLY A 1 178 ? -0.368 -1.420 20.842 1.00 85.94 178 GLY A CA 1
ATOM 1322 C C . GLY A 1 178 ? -1.087 -0.387 19.960 1.00 85.94 178 GLY A C 1
ATOM 1323 O O . GLY A 1 178 ? -1.723 -0.690 18.951 1.00 85.94 178 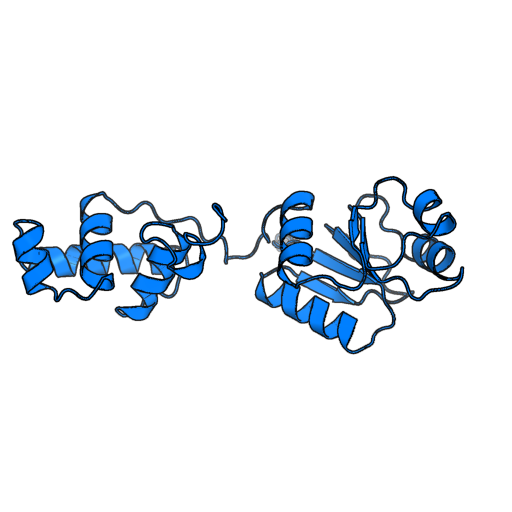GLY A O 1
ATOM 1324 N N . LYS A 1 179 ? -1.036 0.878 20.396 1.00 89.38 179 LYS A N 1
ATOM 1325 C CA . LYS A 1 179 ? -1.728 2.005 19.742 1.00 89.38 179 LYS A CA 1
ATOM 1326 C C . LYS A 1 179 ? -1.073 2.406 18.417 1.00 89.38 179 LYS A C 1
ATOM 1328 O O . LYS A 1 179 ? -1.779 2.670 17.451 1.00 89.38 179 LYS A O 1
ATOM 1333 N N . VAL A 1 180 ? 0.262 2.394 18.356 1.00 86.62 180 VAL A N 1
ATOM 1334 C CA . VAL A 1 180 ? 1.028 2.742 17.145 1.00 86.62 180 VAL A CA 1
ATOM 1335 C C . VAL A 1 180 ? 0.809 1.712 16.034 1.00 86.62 180 VAL A C 1
ATOM 1337 O O . VAL A 1 180 ? 0.588 2.092 14.887 1.00 86.62 180 VAL A O 1
ATOM 1340 N N . GLY A 1 181 ? 0.795 0.415 16.369 1.00 84.69 181 GLY A N 1
ATOM 1341 C CA . GLY A 1 181 ? 0.501 -0.646 15.405 1.00 84.69 181 GLY A CA 1
ATOM 1342 C C . GLY A 1 181 ? -0.901 -0.516 14.803 1.00 84.69 181 GLY A C 1
ATOM 1343 O O . GLY A 1 181 ? -1.055 -0.602 13.584 1.00 84.69 181 GLY A O 1
ATOM 1344 N N . LEU A 1 182 ? -1.910 -0.239 15.640 1.00 90.81 182 LEU A N 1
ATOM 1345 C CA . LEU A 1 182 ? -3.279 0.031 15.185 1.00 90.81 182 LEU A CA 1
ATOM 1346 C C . LEU A 1 182 ? -3.373 1.281 14.304 1.00 90.81 182 LEU A C 1
ATOM 1348 O O . LEU A 1 182 ? -4.033 1.227 13.270 1.00 90.81 182 LEU A O 1
ATOM 1352 N N . LEU A 1 183 ? -2.701 2.376 14.675 1.00 89.19 183 LEU A N 1
ATOM 1353 C CA . LEU A 1 183 ? -2.677 3.609 13.882 1.00 89.19 183 LEU A CA 1
ATOM 1354 C C . LEU A 1 183 ? -2.091 3.360 12.489 1.00 89.19 183 LEU A C 1
ATOM 1356 O O . LEU A 1 183 ? -2.682 3.773 11.495 1.00 89.19 183 LEU A O 1
ATOM 1360 N N . ARG A 1 184 ? -0.965 2.640 12.403 1.00 84.62 184 ARG A N 1
ATOM 1361 C CA . ARG A 1 184 ? -0.366 2.264 11.117 1.00 84.62 184 ARG A CA 1
ATOM 1362 C C . ARG A 1 184 ? -1.341 1.453 10.261 1.00 84.62 184 ARG A C 1
ATOM 1364 O O . ARG A 1 184 ? -1.562 1.815 9.113 1.00 84.62 184 ARG A O 1
ATOM 1371 N N . CYS A 1 185 ? -1.954 0.407 10.821 1.00 86.75 185 CYS A N 1
ATOM 1372 C CA . CYS A 1 185 ? -2.909 -0.421 10.078 1.00 86.75 185 CYS A CA 1
ATOM 1373 C C . CYS A 1 185 ? -4.127 0.395 9.605 1.00 86.75 185 CYS A C 1
ATOM 1375 O O . CYS A 1 185 ? -4.561 0.242 8.470 1.00 86.75 185 CYS A O 1
ATOM 1377 N N . ALA A 1 186 ? -4.641 1.300 10.444 1.00 87.44 186 ALA A N 1
ATOM 1378 C CA . ALA A 1 186 ? -5.774 2.161 10.110 1.00 87.44 186 ALA A CA 1
ATOM 1379 C C . ALA A 1 186 ? -5.454 3.182 9.003 1.00 87.44 186 ALA A C 1
ATOM 1381 O O . ALA A 1 186 ? -6.316 3.466 8.173 1.00 87.44 186 ALA A O 1
ATOM 1382 N N . LEU A 1 187 ? -4.229 3.717 8.969 1.00 83.00 187 LEU A N 1
ATOM 1383 C CA . LEU A 1 187 ? -3.748 4.582 7.886 1.00 83.00 187 LEU A CA 1
ATOM 1384 C C . LEU A 1 187 ? -3.582 3.808 6.575 1.00 83.00 187 LEU A C 1
ATOM 1386 O O . LEU A 1 187 ? -3.986 4.293 5.521 1.00 83.00 187 LEU A O 1
ATOM 1390 N N . GLU A 1 188 ? -3.001 2.609 6.640 1.00 76.50 188 GLU A N 1
ATOM 1391 C CA . GLU A 1 188 ? -2.833 1.729 5.479 1.00 76.50 188 GLU A CA 1
ATOM 1392 C C . GLU A 1 188 ? -4.192 1.296 4.889 1.00 76.50 188 GLU A C 1
ATOM 1394 O O . GLU A 1 188 ? -4.314 1.199 3.672 1.00 76.50 188 GLU A O 1
ATOM 1399 N N . ASP A 1 189 ? -5.220 1.116 5.728 1.00 80.88 189 ASP A N 1
ATOM 1400 C CA . ASP A 1 189 ? -6.592 0.777 5.306 1.00 80.88 189 ASP A CA 1
ATOM 1401 C C . ASP A 1 189 ? -7.457 1.987 4.933 1.00 80.88 189 ASP A C 1
ATOM 1403 O O . ASP A 1 189 ? -8.621 1.829 4.562 1.00 80.88 189 ASP A O 1
ATOM 1407 N N . GLY A 1 190 ? -6.925 3.207 5.056 1.00 81.81 190 GLY A N 1
ATOM 1408 C CA . GLY A 1 190 ? -7.665 4.435 4.760 1.00 81.81 190 GLY A CA 1
ATOM 1409 C C . GLY A 1 190 ? -8.819 4.730 5.726 1.00 81.81 190 GLY A C 1
ATOM 1410 O O . GLY A 1 190 ? -9.671 5.557 5.413 1.00 81.81 190 GLY A O 1
ATOM 1411 N N . LEU A 1 191 ? -8.851 4.096 6.906 1.00 85.69 191 LEU A N 1
ATOM 1412 C CA . LEU A 1 191 ? -9.793 4.438 7.983 1.00 85.69 191 LEU A CA 1
ATOM 1413 C C . LEU A 1 191 ? -9.503 5.828 8.560 1.00 85.69 191 LEU A C 1
ATOM 1415 O O . LEU A 1 191 ? -10.390 6.476 9.111 1.00 85.69 191 LEU A O 1
ATOM 1419 N N . ILE A 1 192 ? -8.250 6.271 8.444 1.00 83.69 192 ILE A N 1
ATOM 1420 C CA . ILE A 1 192 ? -7.776 7.586 8.866 1.00 83.69 192 ILE A CA 1
ATOM 1421 C C . ILE A 1 192 ? -7.065 8.222 7.668 1.00 83.69 192 ILE A C 1
ATOM 1423 O O . ILE A 1 192 ? -6.229 7.566 7.041 1.00 83.69 192 ILE A O 1
ATOM 1427 N N . PRO A 1 193 ? -7.357 9.487 7.327 1.00 71.81 193 PRO A N 1
ATOM 1428 C CA . PRO A 1 193 ? -6.671 10.166 6.234 1.00 71.81 193 PRO A CA 1
ATOM 1429 C C . PRO A 1 193 ? -5.182 10.370 6.560 1.00 71.81 193 PRO A C 1
ATOM 1431 O O . PRO A 1 193 ? -4.847 10.836 7.649 1.00 71.81 193 PRO A O 1
ATOM 1434 N N . CYS A 1 194 ? -4.271 10.086 5.613 1.00 62.03 194 CYS A N 1
ATOM 1435 C CA . CYS A 1 194 ? -2.878 10.531 5.771 1.00 62.03 194 CYS A CA 1
ATOM 1436 C C . CYS A 1 194 ? -2.836 12.060 5.658 1.00 62.03 194 CYS A C 1
ATOM 1438 O O . CYS A 1 194 ? -3.234 12.581 4.610 1.00 62.03 194 CYS A O 1
ATOM 1440 N N . PRO A 1 195 ? -2.252 12.779 6.633 1.00 59.00 195 PRO A N 1
ATOM 1441 C CA . PRO A 1 195 ? -2.046 14.226 6.534 1.00 59.00 195 PRO A CA 1
ATOM 1442 C C . PRO A 1 195 ? -1.281 14.622 5.262 1.00 59.00 195 PRO A C 1
ATOM 1444 O O . PRO A 1 195 ? -1.534 15.658 4.663 1.00 59.00 195 PRO A O 1
ATOM 1447 N N . CYS A 1 196 ? -0.388 13.738 4.814 1.00 57.59 196 CYS A N 1
ATOM 1448 C CA . CYS A 1 196 ? 0.468 13.893 3.646 1.00 57.59 196 CYS A CA 1
ATOM 1449 C C . CYS A 1 196 ? -0.238 13.748 2.287 1.00 57.59 196 CYS A C 1
ATOM 1451 O O . CYS A 1 196 ? 0.305 14.162 1.267 1.00 57.59 196 CYS A O 1
ATOM 1453 N N . ARG A 1 197 ? -1.410 13.100 2.243 1.00 50.47 197 ARG A N 1
ATOM 1454 C CA . ARG A 1 197 ? -2.074 12.707 0.987 1.00 50.47 197 ARG A CA 1
ATOM 1455 C C . ARG A 1 197 ? -3.157 13.701 0.557 1.00 50.47 197 ARG A C 1
ATOM 1457 O O . ARG A 1 197 ? -3.525 13.713 -0.610 1.00 50.47 197 ARG A O 1
ATOM 1464 N N . ASN A 1 198 ? -3.612 14.567 1.464 1.00 45.81 198 ASN A N 1
ATOM 1465 C CA . ASN A 1 198 ? -4.792 15.410 1.249 1.00 45.81 198 ASN A CA 1
ATOM 1466 C C . ASN A 1 198 ? -4.493 16.890 0.941 1.00 45.81 198 ASN A C 1
ATOM 1468 O O . ASN A 1 198 ? -5.432 17.677 0.907 1.00 45.81 198 ASN A O 1
ATOM 1472 N N . HIS A 1 199 ? -3.234 17.301 0.718 1.00 45.44 199 HIS A N 1
ATOM 1473 C CA . HIS A 1 199 ? -2.908 18.733 0.574 1.00 45.44 199 HIS A CA 1
ATOM 1474 C C . HIS A 1 199 ? -2.307 19.185 -0.775 1.00 45.44 199 HIS A C 1
ATOM 1476 O O . HIS A 1 199 ? -2.005 20.366 -0.903 1.00 45.44 199 HIS A O 1
ATOM 1482 N N . TRP A 1 200 ? -2.143 18.318 -1.790 1.00 35.19 200 TRP A N 1
ATOM 1483 C CA . TRP A 1 200 ? -1.561 18.687 -3.107 1.00 35.19 200 TRP A CA 1
ATOM 1484 C C . TRP A 1 200 ? -2.448 18.268 -4.293 1.00 35.19 200 TRP A C 1
ATOM 1486 O O . TRP A 1 200 ? -2.041 17.502 -5.165 1.00 35.19 200 TRP A O 1
ATOM 1496 N N . SER A 1 201 ? -3.690 18.749 -4.339 1.00 36.94 201 SER A N 1
ATOM 1497 C CA . SER A 1 201 ? -4.513 18.656 -5.563 1.00 36.94 201 SER A CA 1
ATOM 1498 C C . SER A 1 201 ? -5.206 19.961 -5.955 1.00 36.94 201 SER A C 1
ATOM 1500 O O . SER A 1 201 ? -5.984 19.959 -6.901 1.00 36.94 201 SER A O 1
ATOM 1502 N N . SER A 1 202 ? -4.882 21.075 -5.291 1.00 38.22 202 SER A N 1
ATOM 1503 C CA . SER A 1 202 ? -5.433 22.387 -5.637 1.00 38.22 202 SER A CA 1
ATOM 1504 C C . SER A 1 202 ? -4.462 23.515 -5.279 1.00 38.22 202 SER A C 1
ATOM 1506 O O . SER A 1 202 ? -4.689 24.193 -4.282 1.00 38.22 202 SER A O 1
ATOM 1508 N N . VAL A 1 203 ? -3.395 23.705 -6.062 1.00 36.31 203 VAL A N 1
ATOM 1509 C CA . VAL A 1 203 ? -2.783 25.026 -6.323 1.00 36.31 203 VAL A CA 1
ATOM 1510 C C . VAL A 1 203 ? -2.134 25.003 -7.701 1.00 36.31 203 VAL A C 1
ATOM 1512 O O . VAL A 1 203 ? -1.425 24.009 -7.976 1.00 36.31 203 VAL A O 1
#

pLDDT: mean 75.37, std 17.14, range [27.3, 97.12]